Protein AF-A0AAV6U0C7-F1 (afdb_monomer)

Secondary structure (DSSP, 8-state):
-----TTSSTTS--HHHHHH---STTT-----TT--HHHHHHHHHHHHHHHHHS-------SSSB-TT-PBPHHHHHHHHHHHHHHHHHHHHHHHHHHSPPPEEEEETTTTEEEEE--TT--SEEEEE--TTS--EEEEE-S----SSS-----TTGGGG-TTEEPPTT--GGGS-HHHHHHHT----EEEE-

pLDDT: mean 77.35, std 16.72, range [37.91, 96.19]

InterPro domains:
  IPR036400 Cytochrome b5-like heme/steroid binding domain superfamily [G3DSA:3.10.120.10] (6-62)
  IPR036400 Cytochrome b5-like heme/steroid binding domain superfamily [SSF55856] (9-61)
  IPR050577 MAPR/Neuferricin/Neudesin-like [PTHR10281] (10-63)

Sequence (193 aa):
MLLILTKLSLGRDATRAYITGDFTEAGLIDDVSDFEAASLASLEDWLGFYKEEYKYVGKVVGRYYDQDGQPTKELLSIKEKMNTVQKNKYQDEVDKQTFPPCNSEWSKEKGSKSRWCDRSWVGVPRELHVEGRDPRCGLHQELWTPLSGPRHQKESGDLDHPGLKEYPGCPEFLKRAVFHILERGYSAGCNVP

Organism: NCBI:txid931172

Foldseek 3Di:
DQDDDDDDQPLARQLQCVLVVDPDPVSRDNDPLPPDLVSLQVSVVVVVVCVVPDDDDADRDDDQAHPVRDGDPRVVSSVVSSVVSVVVVVVVVVQCVQFPAWDWDQDPVVRWIKTWHDLPAQFAWWFFDDPPDDTGTTTFHQDPDDPDDDDPDDSRHCVPPPRTHHAPPFDPCLHHSVNPVPPPSDTRMGIHD

Radius of gyration: 24.6 Å; Cα contacts (8 Å, |Δi|>4): 268; chains: 1; bounding box: 65×31×67 Å

Nearest PDB structures (foldseek):
  8hmz-assembly1_C  TM=1.959E-01  e=8.056E-01  Homo sapiens
  7sr0-assembly1_A  TM=2.845E-01  e=4.270E+00  Human papillomavirus 16
  7sqc-assembly1_9E  TM=1.523E-01  e=1.798E+00  Chlamydomonas reinhardtii
  6qx9-assembly1_S  TM=1.530E-01  e=2.164E+00  Homo sapiens

Structure (mmCIF, N/CA/C/O backbone):
data_AF-A0AAV6U0C7-F1
#
_entry.id   AF-A0AAV6U0C7-F1
#
loop_
_atom_site.group_PDB
_atom_site.id
_atom_site.type_symbol
_atom_site.label_atom_id
_atom_site.label_alt_id
_atom_site.label_comp_id
_atom_site.label_asym_id
_atom_site.label_entity_id
_atom_site.label_seq_id
_atom_site.pdbx_PDB_ins_code
_atom_site.Cartn_x
_atom_site.Cartn_y
_atom_site.Cartn_z
_atom_site.occupancy
_atom_site.B_iso_or_equiv
_atom_site.auth_seq_id
_atom_site.auth_comp_id
_atom_site.auth_asym_id
_atom_site.auth_atom_id
_atom_site.pdbx_PDB_model_num
ATOM 1 N N . MET A 1 1 ? -7.893 4.958 17.426 1.00 47.88 1 MET A N 1
ATOM 2 C CA . MET A 1 1 ? -8.166 5.803 16.258 1.00 47.88 1 MET A CA 1
ATOM 3 C C . MET A 1 1 ? -8.984 4.965 15.293 1.00 47.88 1 MET A C 1
ATOM 5 O O . MET A 1 1 ? -8.437 4.361 14.389 1.00 47.88 1 MET A O 1
ATOM 9 N N . LEU A 1 2 ? -10.273 4.843 15.593 1.00 50.59 2 LEU A N 1
ATOM 10 C CA . LEU A 1 2 ? -11.312 4.754 14.578 1.00 50.59 2 LEU A CA 1
ATOM 11 C C . LEU A 1 2 ? -12.232 5.945 14.848 1.00 50.59 2 LEU A C 1
ATOM 13 O O . LEU A 1 2 ? -12.297 6.448 15.976 1.00 50.59 2 LEU A O 1
ATOM 17 N N . LEU A 1 3 ? -12.730 6.524 13.773 1.00 48.88 3 LEU A N 1
ATOM 18 C CA . LEU A 1 3 ? -12.981 7.952 13.647 1.00 48.88 3 LEU A CA 1
ATOM 19 C C . LEU A 1 3 ? -14.197 8.391 14.468 1.00 48.88 3 LEU A C 1
ATOM 21 O O . LEU A 1 3 ? -15.332 8.216 14.039 1.00 48.88 3 LEU A O 1
ATOM 25 N N . ILE A 1 4 ? -13.971 9.038 15.617 1.00 49.41 4 ILE A N 1
ATOM 26 C CA . ILE A 1 4 ? -14.959 9.974 16.163 1.00 49.41 4 ILE A CA 1
ATOM 27 C C . ILE A 1 4 ? -14.564 11.361 15.688 1.00 49.41 4 ILE A C 1
ATOM 29 O O . ILE A 1 4 ? -13.708 12.005 16.291 1.00 49.41 4 ILE A O 1
ATOM 33 N N . LEU A 1 5 ? -15.250 11.852 14.664 1.00 45.94 5 LEU A N 1
ATOM 34 C CA . LEU A 1 5 ? -15.420 13.287 14.479 1.00 45.94 5 LEU A CA 1
ATOM 35 C C . LEU A 1 5 ? -16.904 13.603 14.493 1.00 45.94 5 LEU A C 1
ATOM 37 O O . LEU A 1 5 ? -17.576 13.690 13.471 1.00 45.94 5 LEU A O 1
ATOM 41 N N . THR A 1 6 ? -17.407 13.607 15.728 1.00 39.16 6 THR A N 1
ATOM 42 C CA . THR A 1 6 ? -18.261 14.605 16.405 1.00 39.16 6 THR A CA 1
ATOM 43 C C . THR A 1 6 ? -19.295 15.437 15.631 1.00 39.16 6 THR A C 1
ATOM 45 O O . THR A 1 6 ? -19.864 16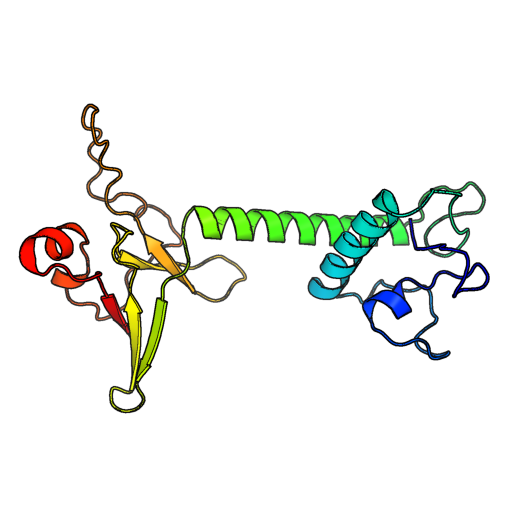.354 16.218 1.00 39.16 6 THR A O 1
ATOM 48 N N . LYS A 1 7 ? -19.665 15.117 14.389 1.00 44.38 7 LYS A N 1
ATOM 49 C CA . LYS A 1 7 ? -20.835 15.744 13.752 1.00 44.38 7 LYS A CA 1
ATOM 50 C C . LYS A 1 7 ? -21.692 14.830 12.888 1.00 44.38 7 LYS A C 1
ATOM 52 O O . LYS A 1 7 ? -22.890 15.079 12.828 1.00 44.38 7 LYS A O 1
ATOM 57 N N . LEU A 1 8 ? -21.138 13.775 12.281 1.00 46.12 8 LEU A N 1
ATOM 58 C CA . LEU A 1 8 ? -21.936 12.868 11.441 1.00 46.12 8 LEU A CA 1
ATOM 59 C C . LEU A 1 8 ? -22.411 11.589 12.148 1.00 46.12 8 LEU A C 1
ATOM 61 O O . LEU A 1 8 ? -23.492 11.110 11.830 1.00 46.12 8 LEU A O 1
ATOM 65 N N . SER A 1 9 ? -21.652 11.031 13.099 1.00 53.06 9 SER A N 1
ATOM 66 C CA . SER A 1 9 ? -21.861 9.633 13.526 1.00 53.06 9 SER A CA 1
ATOM 67 C C . SER A 1 9 ? -22.470 9.407 14.918 1.00 53.06 9 SER A C 1
ATOM 69 O O . SER A 1 9 ? -22.493 8.268 15.372 1.00 53.06 9 SER A O 1
ATOM 71 N N . LEU A 1 10 ? -22.981 10.430 15.623 1.00 60.69 10 LEU A N 1
ATOM 72 C CA . LEU A 1 10 ? -23.626 10.279 16.952 1.00 60.69 10 LEU A CA 1
ATOM 73 C C . LEU A 1 10 ? -22.835 9.397 17.957 1.00 60.69 10 LEU A C 1
ATOM 75 O O . LEU A 1 10 ? -23.421 8.664 18.749 1.00 60.69 10 LEU A O 1
ATOM 79 N N . GLY A 1 11 ? -21.497 9.438 17.918 1.00 66.19 11 GLY A N 1
ATOM 80 C CA . GLY A 1 11 ? -20.642 8.641 18.810 1.00 66.19 11 GLY A CA 1
ATOM 81 C C . GLY A 1 11 ? -20.438 7.177 18.396 1.00 66.19 11 GLY A C 1
ATOM 82 O O . GLY A 1 11 ? -19.908 6.402 19.187 1.00 66.19 11 GLY A O 1
ATOM 83 N N . ARG A 1 12 ? -20.830 6.795 17.175 1.00 73.00 12 ARG A N 1
ATOM 84 C CA . ARG A 1 12 ? -20.547 5.481 16.584 1.00 73.00 12 ARG A CA 1
ATOM 85 C C . ARG A 1 12 ? -19.271 5.505 15.748 1.00 73.00 12 ARG A C 1
ATOM 87 O O . ARG A 1 12 ? -18.899 6.541 15.187 1.00 73.00 12 ARG A O 1
ATOM 94 N N . ASP A 1 13 ? -18.644 4.340 15.648 1.00 79.25 13 ASP A N 1
ATOM 95 C CA . ASP A 1 13 ? -17.568 4.085 14.699 1.00 79.25 13 ASP A CA 1
ATOM 96 C C . ASP A 1 13 ? -18.147 4.033 13.278 1.00 79.25 13 ASP A C 1
ATOM 98 O O . ASP A 1 13 ? -18.949 3.160 12.956 1.00 79.25 13 ASP A O 1
ATOM 102 N N . ALA A 1 14 ? -17.787 5.018 12.457 1.00 82.19 14 ALA A N 1
ATOM 103 C CA . ALA A 1 14 ? -18.239 5.137 11.072 1.00 82.19 14 ALA A CA 1
ATOM 104 C C . ALA A 1 14 ? -17.107 4.879 10.070 1.00 82.19 14 ALA A C 1
ATOM 106 O O . ALA A 1 14 ? -17.238 5.212 8.893 1.00 82.19 14 ALA A O 1
ATOM 107 N N . THR A 1 15 ? -15.979 4.316 10.514 1.00 86.06 15 THR A N 1
ATOM 108 C CA . THR A 1 15 ? -14.804 4.136 9.662 1.00 86.06 15 THR A CA 1
ATOM 109 C C . THR A 1 15 ? -15.129 3.365 8.384 1.00 86.06 15 THR A C 1
ATOM 111 O O . THR A 1 15 ? -14.698 3.800 7.317 1.00 86.06 15 THR A O 1
ATOM 114 N N . ARG A 1 16 ? -15.934 2.291 8.436 1.00 90.19 16 ARG A N 1
ATOM 115 C CA . ARG A 1 16 ? -16.314 1.562 7.215 1.00 90.19 16 ARG A CA 1
ATOM 116 C C . ARG A 1 16 ? -17.043 2.453 6.21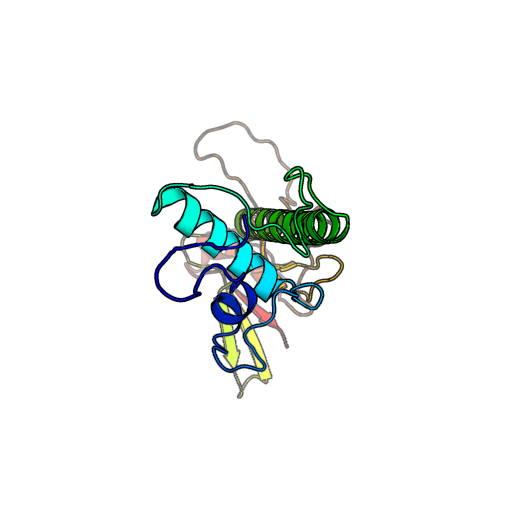6 1.00 90.19 16 ARG A C 1
ATOM 118 O O . ARG A 1 16 ? -16.682 2.456 5.040 1.00 90.19 16 ARG A O 1
ATOM 125 N N . ALA A 1 17 ? -18.041 3.200 6.674 1.00 88.88 17 ALA A N 1
ATOM 126 C CA . ALA A 1 17 ? -18.840 4.076 5.824 1.00 88.88 17 ALA A CA 1
ATOM 127 C C . ALA A 1 17 ? -17.973 5.141 5.133 1.00 88.88 17 ALA A C 1
ATOM 129 O O . ALA A 1 17 ? -18.153 5.413 3.951 1.00 88.88 17 ALA A O 1
ATOM 130 N N . TYR A 1 18 ? -16.961 5.677 5.823 1.00 85.88 18 TYR A N 1
ATOM 131 C CA . TYR A 1 18 ? -16.019 6.628 5.222 1.00 85.88 18 TYR A CA 1
ATOM 132 C C . TYR A 1 18 ? -15.123 6.015 4.140 1.00 85.88 18 TYR A C 1
ATOM 134 O O . TYR A 1 18 ? -14.813 6.692 3.163 1.00 85.88 18 TYR A O 1
ATOM 142 N N . ILE A 1 19 ? -14.714 4.751 4.286 1.00 90.44 19 ILE A N 1
ATOM 143 C CA . ILE A 1 19 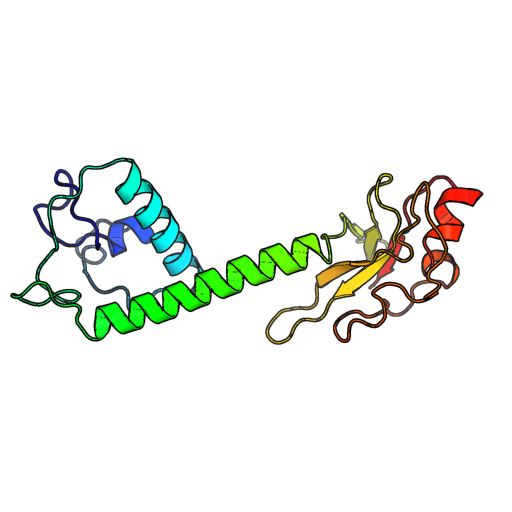? -13.864 4.078 3.290 1.00 90.44 19 ILE A CA 1
ATOM 144 C C . ILE A 1 19 ? -14.675 3.553 2.104 1.00 90.44 19 ILE A C 1
ATOM 146 O O . ILE A 1 19 ? -14.229 3.635 0.965 1.00 90.44 19 ILE A O 1
ATOM 150 N N . THR A 1 20 ? -15.865 3.017 2.362 1.00 90.00 20 THR A N 1
ATOM 151 C CA . THR A 1 20 ? -16.723 2.404 1.333 1.00 90.00 20 THR A CA 1
ATOM 152 C C . THR A 1 20 ? -17.644 3.406 0.638 1.00 90.00 20 THR A C 1
ATOM 154 O O . THR A 1 20 ? -18.108 3.141 -0.467 1.00 90.00 20 THR A O 1
ATOM 157 N N . GLY A 1 21 ? -17.924 4.547 1.273 1.00 89.44 21 GLY A N 1
ATOM 158 C CA . GLY A 1 21 ? -18.939 5.504 0.835 1.00 89.44 21 GLY A CA 1
ATOM 159 C C . GLY A 1 21 ? -20.380 5.077 1.141 1.00 89.44 21 GLY A C 1
ATOM 160 O O . GLY A 1 21 ? -21.308 5.797 0.771 1.00 89.44 21 GLY A O 1
ATOM 161 N N . ASP A 1 22 ? -20.593 3.937 1.807 1.00 89.25 22 ASP A N 1
ATOM 162 C CA . ASP A 1 22 ? -21.922 3.442 2.167 1.00 89.25 22 ASP A CA 1
ATOM 163 C C . ASP A 1 22 ? -22.342 3.932 3.562 1.00 89.25 22 ASP A C 1
ATOM 165 O O . ASP A 1 22 ? -21.925 3.399 4.590 1.00 89.25 22 ASP A O 1
ATOM 169 N N . PHE A 1 23 ? -23.198 4.956 3.590 1.00 86.62 23 PHE A N 1
ATOM 170 C CA . PHE A 1 23 ? -23.771 5.535 4.812 1.00 86.62 23 PHE A CA 1
ATOM 171 C C . PHE A 1 23 ? -25.186 5.012 5.126 1.00 86.62 23 PHE A C 1
ATOM 173 O O . PHE A 1 23 ? -25.906 5.623 5.918 1.00 86.62 23 PHE A O 1
ATOM 180 N N . THR A 1 24 ? -25.618 3.913 4.500 1.00 87.44 24 THR A N 1
ATOM 181 C CA . THR A 1 24 ? -26.876 3.238 4.857 1.00 87.44 24 THR A CA 1
ATOM 182 C C . THR A 1 24 ? -26.730 2.450 6.163 1.00 87.44 24 THR A C 1
ATOM 184 O O . THR A 1 24 ? -25.624 2.254 6.664 1.00 87.44 24 THR A O 1
ATOM 187 N N . GLU A 1 25 ? -27.833 1.952 6.732 1.00 83.25 25 GLU A N 1
ATOM 188 C CA . GLU A 1 25 ? -27.776 1.118 7.947 1.00 83.25 25 GLU A CA 1
ATOM 189 C C . GLU A 1 25 ? -26.912 -0.142 7.776 1.00 83.25 25 GLU A C 1
ATOM 191 O O . GLU A 1 25 ? -26.298 -0.590 8.741 1.00 83.25 25 GLU A O 1
ATOM 196 N N . ALA A 1 26 ? -26.825 -0.687 6.558 1.00 84.25 26 ALA A N 1
ATOM 197 C CA . ALA A 1 26 ? -25.986 -1.845 6.254 1.00 84.25 26 ALA A CA 1
ATOM 198 C C . ALA A 1 26 ? -24.484 -1.500 6.229 1.00 84.25 26 ALA A C 1
ATOM 200 O O . ALA A 1 26 ? -23.663 -2.315 6.649 1.00 84.25 26 ALA A O 1
ATOM 201 N N . GLY A 1 27 ? -24.126 -0.296 5.769 1.00 80.38 27 GLY A N 1
ATOM 202 C CA . GLY A 1 27 ? -22.745 0.199 5.723 1.00 80.38 27 GLY A CA 1
ATOM 203 C C . GLY A 1 27 ? -22.252 0.823 7.034 1.00 80.38 27 GLY A C 1
ATOM 204 O O . GLY A 1 27 ? -21.047 0.853 7.295 1.00 80.38 27 GLY A O 1
ATOM 205 N N . LEU A 1 28 ? -23.171 1.266 7.900 1.00 84.06 28 LEU A N 1
ATOM 206 C CA . LEU A 1 28 ? -22.905 1.838 9.229 1.00 84.06 28 LEU A CA 1
ATOM 207 C C . LEU A 1 28 ? -22.612 0.767 10.296 1.00 84.06 28 LEU A C 1
ATOM 209 O O . LEU A 1 28 ? -23.193 0.767 11.385 1.00 84.06 28 LEU A O 1
ATOM 213 N N . ILE A 1 29 ? -21.678 -0.129 9.988 1.00 87.69 29 ILE A N 1
ATOM 214 C CA . ILE A 1 29 ? -21.122 -1.115 10.920 1.00 87.69 29 ILE A CA 1
ATOM 215 C C . ILE A 1 29 ? -19.642 -0.828 11.198 1.00 87.69 29 ILE A C 1
ATOM 217 O O . ILE A 1 29 ? -18.953 -0.197 10.398 1.00 87.69 29 ILE A O 1
ATOM 221 N N . ASP A 1 30 ? -19.149 -1.308 12.339 1.00 85.50 30 ASP A N 1
ATOM 222 C CA . ASP A 1 30 ? -17.789 -1.038 12.820 1.00 85.50 30 ASP A CA 1
ATOM 223 C C . ASP A 1 30 ? -16.727 -2.018 12.291 1.00 85.50 30 ASP A C 1
ATOM 225 O O . ASP A 1 30 ? -15.528 -1.756 12.380 1.00 85.50 30 ASP A O 1
ATOM 229 N N . ASP A 1 31 ? -17.135 -3.162 11.745 1.00 90.38 31 ASP A N 1
ATOM 230 C CA . ASP A 1 31 ? -16.218 -4.200 11.279 1.00 90.38 31 ASP A CA 1
ATOM 231 C C . ASP A 1 31 ? -15.462 -3.742 10.025 1.00 90.38 31 ASP A C 1
ATOM 233 O O . ASP A 1 31 ? -16.082 -3.247 9.091 1.00 90.38 31 ASP A O 1
ATOM 237 N N . VAL A 1 32 ? -14.144 -3.928 9.976 1.00 91.69 32 VAL A N 1
ATOM 238 C CA . VAL A 1 32 ? -13.280 -3.674 8.802 1.00 91.69 32 VAL A CA 1
ATOM 239 C C . VAL A 1 32 ? -12.339 -4.854 8.520 1.00 91.69 32 VAL A C 1
ATOM 241 O O . VAL A 1 32 ? -11.320 -4.719 7.846 1.00 91.69 32 VAL A O 1
ATOM 244 N N . SER A 1 33 ? -12.633 -6.025 9.089 1.00 91.44 33 SER A N 1
ATOM 245 C CA . SER A 1 33 ? -11.779 -7.218 9.003 1.00 91.44 33 SER A CA 1
ATOM 246 C C . SER A 1 33 ? -11.643 -7.798 7.595 1.00 91.44 33 SER A C 1
ATOM 248 O O . SER A 1 33 ? -10.615 -8.417 7.298 1.00 91.44 33 SER A O 1
ATOM 250 N N . ASP A 1 34 ? -12.629 -7.542 6.741 1.00 93.62 34 ASP A N 1
ATOM 251 C CA . ASP A 1 34 ? -12.727 -7.894 5.321 1.00 93.62 34 ASP A CA 1
ATOM 252 C C . ASP A 1 34 ? -12.078 -6.858 4.385 1.00 93.62 34 ASP A C 1
ATOM 254 O O . ASP A 1 34 ? -12.143 -7.014 3.169 1.00 93.62 34 ASP A O 1
ATOM 258 N N . PHE A 1 35 ? -11.477 -5.785 4.912 1.00 94.06 35 PHE A N 1
ATOM 259 C CA . PHE A 1 35 ? -10.856 -4.775 4.062 1.00 94.06 35 PHE A CA 1
ATOM 260 C C . PHE A 1 35 ? -9.632 -5.329 3.337 1.00 94.06 35 PHE A C 1
ATOM 262 O O . PHE A 1 35 ? -8.681 -5.825 3.947 1.00 94.06 35 PHE A O 1
ATOM 269 N N . GLU A 1 36 ? -9.654 -5.158 2.019 1.00 94.94 36 GLU A N 1
ATOM 270 C CA . GLU A 1 36 ? -8.542 -5.457 1.128 1.00 94.94 36 GLU A CA 1
ATOM 271 C C . GLU A 1 36 ? -7.439 -4.397 1.227 1.00 94.94 36 GLU A C 1
ATOM 273 O O . GLU A 1 36 ? -7.636 -3.295 1.752 1.00 94.94 36 GLU A O 1
ATOM 278 N N . ALA A 1 37 ? -6.267 -4.707 0.666 1.00 93.06 37 ALA A N 1
ATOM 279 C CA . ALA A 1 37 ? -5.083 -3.848 0.736 1.00 93.06 37 ALA A CA 1
ATOM 280 C C . ALA A 1 37 ? -5.351 -2.392 0.307 1.00 93.06 37 ALA A C 1
ATOM 282 O O . ALA A 1 37 ? -4.876 -1.465 0.959 1.00 93.06 37 ALA A O 1
ATOM 283 N N . ALA A 1 38 ? -6.149 -2.183 -0.746 1.00 92.69 38 ALA A N 1
ATOM 284 C CA . ALA A 1 38 ? -6.508 -0.846 -1.220 1.00 92.69 38 ALA A CA 1
ATOM 285 C C . ALA A 1 38 ? -7.350 -0.067 -0.193 1.00 92.69 38 ALA A C 1
ATOM 287 O O . ALA A 1 38 ? -7.052 1.090 0.098 1.00 92.69 38 ALA A O 1
ATOM 288 N N . SER A 1 39 ? -8.358 -0.707 0.405 1.00 94.44 39 SER A N 1
ATOM 289 C CA . SER A 1 39 ? -9.209 -0.095 1.433 1.00 94.44 39 SER A CA 1
ATOM 290 C C . SER A 1 39 ? -8.433 0.201 2.716 1.00 94.44 39 SER A C 1
ATOM 292 O O . SER A 1 39 ? -8.645 1.242 3.334 1.00 94.44 39 SER A O 1
ATOM 294 N N . LEU A 1 40 ? -7.498 -0.675 3.100 1.00 94.25 40 LEU A N 1
ATOM 295 C CA . LEU A 1 40 ? -6.601 -0.449 4.236 1.00 94.25 40 LEU A CA 1
ATOM 296 C C . LEU A 1 40 ? -5.612 0.697 3.984 1.00 94.25 4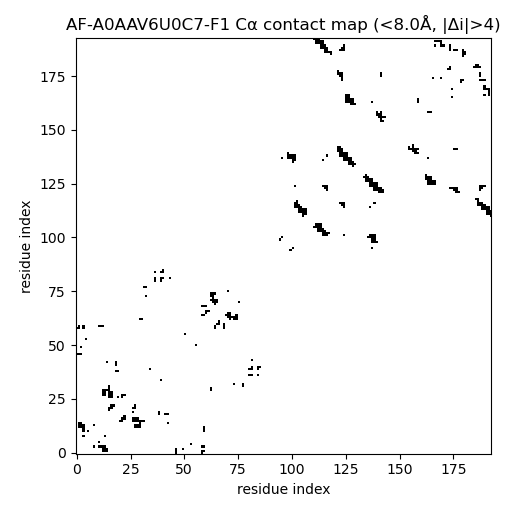0 LEU A C 1
ATOM 298 O O . LEU A 1 40 ? -5.352 1.470 4.903 1.00 94.25 40 LEU A O 1
ATOM 302 N N . ALA A 1 41 ? -5.106 0.843 2.755 1.00 92.31 41 ALA A N 1
ATOM 303 C CA . ALA A 1 41 ? -4.280 1.989 2.375 1.00 92.31 41 ALA A CA 1
ATOM 304 C C . ALA A 1 41 ? -5.077 3.297 2.477 1.00 92.31 41 ALA A C 1
ATOM 306 O O . ALA A 1 41 ? -4.625 4.249 3.106 1.00 92.31 41 ALA A O 1
ATOM 307 N N . SER A 1 42 ? -6.305 3.326 1.942 1.00 91.44 42 SER A N 1
ATOM 308 C CA . SER A 1 42 ? -7.188 4.489 2.087 1.00 91.44 42 SER A CA 1
ATOM 309 C C . SER A 1 42 ? -7.501 4.791 3.552 1.00 91.44 42 SER A C 1
ATOM 311 O O . SER A 1 42 ? -7.543 5.954 3.943 1.00 91.44 42 SER A O 1
ATOM 313 N N . LEU A 1 43 ? -7.698 3.761 4.379 1.00 91.69 43 LEU A N 1
ATOM 314 C CA . LEU A 1 43 ? -7.891 3.930 5.816 1.00 91.69 43 LEU A CA 1
ATOM 315 C C . LEU A 1 43 ? -6.687 4.607 6.475 1.00 91.69 43 LEU A C 1
ATOM 317 O O . LEU A 1 43 ? -6.880 5.508 7.285 1.00 91.69 43 LEU A O 1
ATOM 321 N N . GLU A 1 44 ? -5.466 4.209 6.127 1.00 89.44 44 GLU A N 1
ATOM 322 C CA . GLU A 1 44 ? -4.244 4.846 6.621 1.00 89.44 44 GLU A CA 1
ATOM 323 C C . GLU A 1 44 ? -4.170 6.330 6.231 1.00 89.44 44 GLU A C 1
ATOM 325 O O . GLU A 1 44 ? -3.925 7.176 7.095 1.00 89.44 44 GLU A O 1
ATOM 330 N N . ASP A 1 45 ? -4.464 6.652 4.970 1.00 89.12 45 ASP A N 1
ATOM 331 C CA . ASP A 1 45 ? -4.459 8.031 4.470 1.00 89.12 45 ASP A CA 1
ATOM 332 C C . ASP A 1 45 ? -5.496 8.896 5.218 1.00 89.12 45 ASP A C 1
ATOM 334 O O . ASP A 1 45 ? -5.176 9.980 5.716 1.00 89.12 45 ASP A O 1
ATOM 338 N N . TRP A 1 46 ? -6.726 8.392 5.388 1.00 87.88 46 TRP A N 1
ATOM 339 C CA . TRP A 1 46 ? -7.771 9.069 6.166 1.00 87.88 46 TRP A CA 1
ATOM 340 C C . TRP A 1 46 ? -7.371 9.257 7.629 1.00 87.88 46 TRP A C 1
ATOM 342 O O . TRP A 1 46 ? -7.607 10.313 8.215 1.00 87.88 46 TRP A O 1
ATOM 352 N N . LEU A 1 47 ? -6.750 8.247 8.236 1.00 87.06 47 LEU A N 1
ATOM 353 C CA . LEU A 1 47 ? -6.246 8.319 9.603 1.00 87.06 47 LEU A CA 1
ATOM 354 C C . LEU A 1 47 ? -5.171 9.408 9.758 1.00 87.06 47 LEU A C 1
ATOM 356 O O . LEU A 1 47 ? -5.187 10.119 10.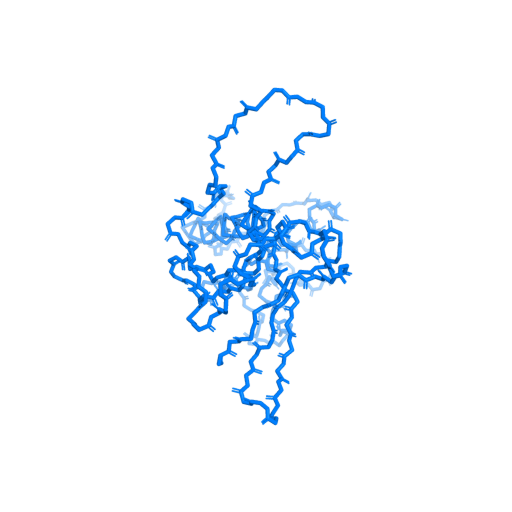765 1.00 87.06 47 LEU A O 1
ATOM 360 N N . GLY A 1 48 ? -4.280 9.563 8.775 1.00 87.06 48 GLY A N 1
ATOM 361 C CA . GLY A 1 48 ? -3.307 10.656 8.711 1.00 87.06 48 GLY A CA 1
ATOM 362 C C . GLY A 1 48 ? -3.988 12.022 8.645 1.00 87.06 48 GLY A C 1
ATOM 363 O O . GLY A 1 48 ? -3.804 12.839 9.547 1.00 87.06 48 GLY A O 1
ATOM 364 N N . PHE A 1 49 ? -4.864 12.211 7.654 1.00 86.25 49 PHE A N 1
ATOM 365 C CA . PHE A 1 49 ? -5.646 13.438 7.470 1.00 86.25 49 PHE A CA 1
ATOM 366 C C . PHE A 1 49 ? -6.372 13.853 8.754 1.00 86.25 49 PHE A C 1
ATOM 368 O O . PHE A 1 49 ? -6.241 14.975 9.232 1.00 86.25 49 PHE A O 1
ATOM 375 N N . TYR A 1 50 ? -7.102 12.931 9.379 1.00 81.56 50 TYR A N 1
ATOM 376 C CA . TYR A 1 50 ? -7.895 13.256 10.559 1.00 81.56 50 TYR A CA 1
ATOM 377 C C . TYR A 1 50 ? -7.064 13.540 11.812 1.00 81.56 50 TYR A C 1
ATOM 379 O O . TYR A 1 50 ? -7.511 14.289 12.681 1.00 81.56 50 TYR A O 1
ATOM 387 N N . LYS A 1 51 ? -5.863 12.964 11.917 1.00 84.56 51 LYS A N 1
ATOM 388 C CA . LYS A 1 51 ? -4.930 13.258 13.009 1.00 84.56 51 LYS A CA 1
ATOM 389 C C . LYS A 1 51 ? -4.346 14.667 12.896 1.00 84.56 51 LYS A C 1
ATOM 391 O O . LYS A 1 51 ? -4.052 15.272 13.925 1.00 84.56 51 LYS A O 1
ATOM 396 N N . GLU A 1 52 ? -4.160 15.158 11.676 1.00 88.31 52 GLU A N 1
ATOM 397 C CA . GLU A 1 52 ? -3.622 16.493 11.405 1.00 88.31 52 GLU A CA 1
ATOM 398 C C . GLU A 1 52 ? -4.710 17.568 11.493 1.00 88.31 52 GLU A C 1
ATOM 400 O O . GLU A 1 52 ? -4.520 18.590 12.150 1.00 88.31 52 GLU A O 1
ATOM 405 N N . GLU A 1 53 ? -5.879 17.304 10.911 1.00 86.50 53 GLU A 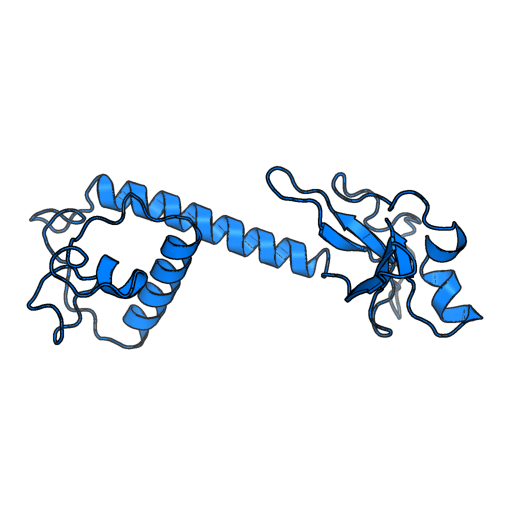N 1
ATOM 406 C CA . GLU A 1 53 ? -6.940 18.302 10.748 1.00 86.50 53 GLU A CA 1
ATOM 407 C C . GLU A 1 53 ? -7.858 18.453 11.970 1.00 86.50 53 GLU A C 1
ATOM 409 O O . GLU A 1 53 ? -8.576 19.447 12.096 1.00 86.50 53 GLU A O 1
ATOM 414 N N . TYR A 1 54 ? -7.873 17.481 12.890 1.00 81.00 54 TYR A N 1
ATOM 415 C CA . TYR A 1 54 ? -8.816 17.490 14.007 1.00 81.00 54 TYR A CA 1
ATOM 416 C C . TYR A 1 54 ? -8.170 17.218 15.359 1.00 81.00 54 TYR A C 1
ATOM 418 O O . TYR A 1 54 ? -7.250 16.420 15.529 1.00 81.00 54 TYR A O 1
ATOM 426 N N . LYS A 1 55 ? -8.740 17.855 16.387 1.00 84.12 55 LYS A N 1
ATOM 427 C CA . LYS A 1 55 ? -8.330 17.642 17.771 1.00 84.12 55 LYS A CA 1
ATOM 428 C C . LYS A 1 55 ? -8.751 16.253 18.243 1.00 84.12 55 LYS A C 1
ATOM 430 O O . LYS A 1 55 ? -9.937 15.944 18.335 1.00 84.12 55 LYS A O 1
ATOM 435 N N . TYR A 1 56 ? -7.769 15.458 18.644 1.00 83.69 56 TYR A N 1
ATOM 436 C CA . TYR A 1 56 ? -7.999 14.183 19.309 1.00 83.69 56 TYR A CA 1
ATOM 437 C C . TYR A 1 56 ? -8.705 14.369 20.666 1.00 83.69 56 TYR A C 1
ATOM 439 O O . TYR A 1 56 ? -8.236 15.130 21.516 1.00 83.69 56 TYR A O 1
ATOM 447 N N . VAL A 1 57 ? -9.819 13.656 20.877 1.00 82.62 57 VAL A N 1
ATOM 448 C CA . VAL A 1 57 ? -10.646 13.745 22.102 1.00 82.62 57 VAL A CA 1
ATOM 449 C C . VAL A 1 57 ? -10.782 12.430 22.878 1.00 82.62 57 VAL A C 1
ATOM 451 O O . VAL A 1 57 ? -11.235 12.458 24.018 1.00 82.62 57 VAL A O 1
ATOM 454 N N . GLY A 1 58 ? -10.388 11.283 22.311 1.00 82.75 58 GLY A N 1
ATOM 455 C CA . GLY A 1 58 ? -10.494 9.989 22.994 1.00 82.75 58 GLY A CA 1
ATOM 456 C C . GLY A 1 58 ? -10.579 8.778 22.061 1.00 82.75 58 GLY A C 1
ATOM 457 O O . GLY A 1 58 ? -10.309 8.871 20.863 1.00 82.75 58 GLY A O 1
ATOM 458 N N . LYS A 1 59 ? -10.948 7.625 22.635 1.00 83.62 59 LYS A N 1
ATOM 459 C CA . LYS A 1 59 ? -11.151 6.338 21.945 1.00 83.62 59 LYS A CA 1
ATOM 460 C C . LYS A 1 59 ? -12.614 5.899 22.077 1.00 83.62 59 LYS A C 1
ATOM 462 O O . LYS A 1 59 ? -13.227 6.157 23.109 1.00 83.62 59 LYS A O 1
ATOM 467 N N . VAL A 1 60 ? -13.142 5.215 21.061 1.00 83.50 60 VAL A N 1
ATOM 468 C CA . VAL A 1 60 ? -14.447 4.530 21.126 1.00 83.50 60 VAL A CA 1
ATOM 469 C C . VAL A 1 60 ? -14.252 3.191 21.827 1.00 83.50 60 VAL A C 1
ATOM 471 O O . VAL A 1 60 ? -13.444 2.392 21.359 1.00 83.50 60 VAL A O 1
ATOM 474 N N . VAL A 1 61 ? -14.992 2.937 22.906 1.00 87.31 61 VAL A N 1
ATOM 475 C CA . VAL A 1 61 ? -15.090 1.598 23.506 1.00 87.31 61 VAL A CA 1
ATOM 476 C C . VAL A 1 61 ? -15.967 0.721 22.609 1.00 87.31 61 VAL A C 1
ATOM 478 O O . VAL A 1 61 ? -17.067 1.127 22.243 1.00 87.31 61 VAL A O 1
ATOM 481 N N . GLY A 1 62 ? -15.495 -0.471 22.249 1.00 87.75 62 GLY A N 1
ATOM 482 C CA . GLY A 1 62 ? -16.175 -1.381 21.331 1.00 87.75 62 GLY A CA 1
ATOM 483 C C . GLY A 1 62 ? -15.232 -2.442 20.765 1.00 87.75 62 GLY A C 1
ATOM 484 O O . GLY A 1 62 ? -14.341 -2.930 21.455 1.00 87.75 62 GLY A O 1
ATOM 485 N N . ARG A 1 63 ? -15.405 -2.788 19.486 1.00 89.56 63 ARG A N 1
ATOM 486 C CA . ARG A 1 63 ? -14.643 -3.854 18.813 1.00 89.56 63 ARG A CA 1
ATOM 487 C C . ARG A 1 63 ? -13.128 -3.681 18.877 1.00 89.56 63 ARG A C 1
ATOM 489 O O . ARG A 1 63 ? -12.419 -4.677 18.939 1.00 89.56 63 ARG A O 1
ATOM 496 N N . TYR A 1 64 ? -12.633 -2.443 18.842 1.00 90.31 64 TYR A N 1
ATOM 497 C CA . TYR A 1 64 ? -11.199 -2.142 18.726 1.00 90.31 64 TYR A CA 1
ATOM 498 C C . TYR A 1 64 ? -10.534 -1.698 20.033 1.00 90.31 64 TYR A C 1
ATOM 500 O O . TYR A 1 64 ? -9.308 -1.781 20.155 1.00 90.31 64 TYR A O 1
ATOM 508 N N . TYR A 1 65 ? -11.318 -1.221 21.002 1.00 90.25 65 TYR A N 1
ATOM 509 C CA . TYR A 1 65 ? -10.828 -0.839 22.324 1.00 90.25 65 TYR A CA 1
ATOM 510 C C . TYR A 1 65 ? -11.786 -1.307 23.410 1.00 90.25 65 TYR A C 1
ATOM 512 O O . TYR A 1 65 ? -12.991 -1.104 23.295 1.00 90.25 65 TYR A O 1
ATOM 520 N N . ASP A 1 66 ? -11.252 -1.880 24.480 1.00 91.62 66 ASP A N 1
ATOM 521 C CA . ASP A 1 66 ? -12.059 -2.276 25.632 1.00 91.62 66 ASP A CA 1
ATOM 522 C C . ASP A 1 66 ? -12.424 -1.088 26.544 1.00 91.62 66 ASP A C 1
ATOM 524 O O . ASP A 1 66 ? -12.143 0.076 26.241 1.00 91.62 66 ASP A O 1
ATOM 528 N N . GLN A 1 67 ? -13.093 -1.385 27.663 1.00 92.94 67 GLN A N 1
ATOM 529 C CA . GLN A 1 67 ? -13.550 -0.389 28.640 1.00 92.94 67 GLN A CA 1
ATOM 530 C C . GLN A 1 67 ? -12.396 0.385 29.296 1.00 92.94 67 GLN A C 1
ATOM 532 O O . GLN A 1 67 ? -12.581 1.542 29.669 1.00 92.94 67 GLN A O 1
ATOM 537 N N . ASP A 1 68 ? -11.208 -0.216 29.369 1.00 92.25 68 ASP A N 1
ATOM 538 C CA . ASP A 1 68 ? -9.986 0.404 29.888 1.00 92.25 68 ASP A CA 1
ATOM 539 C C . ASP A 1 68 ? -9.218 1.169 28.791 1.00 92.25 68 ASP A C 1
ATOM 541 O O . ASP A 1 68 ? -8.160 1.763 29.026 1.00 92.25 68 ASP A O 1
ATOM 545 N N . GLY A 1 69 ? -9.743 1.171 27.561 1.00 87.81 69 GLY A N 1
ATOM 546 C CA . GLY A 1 69 ? -9.137 1.797 26.395 1.00 87.81 69 GLY A CA 1
ATOM 547 C C . GLY A 1 69 ? -7.928 1.035 25.847 1.00 87.81 69 GLY A C 1
ATOM 548 O O . GLY A 1 69 ? -7.142 1.619 25.079 1.00 87.81 69 GLY A O 1
ATOM 549 N N . GLN A 1 70 ? -7.753 -0.232 26.225 1.00 94.00 70 GLN A N 1
ATOM 550 C CA . GLN A 1 70 ? -6.699 -1.103 25.719 1.00 94.00 70 GLN A CA 1
ATOM 551 C C . GLN A 1 70 ? -7.069 -1.658 24.341 1.00 94.00 70 GLN A C 1
ATOM 553 O O . GLN A 1 70 ? -8.249 -1.818 24.028 1.00 94.00 70 GLN A O 1
ATOM 558 N N . PRO A 1 71 ? -6.077 -1.895 23.465 1.00 93.12 71 PRO A N 1
ATOM 559 C CA . PRO A 1 71 ? -6.325 -2.450 22.142 1.00 93.12 71 PRO A CA 1
ATOM 560 C C . PRO A 1 71 ? -6.833 -3.894 22.235 1.00 93.12 71 PRO A C 1
ATOM 562 O O . PRO A 1 71 ? -6.235 -4.726 22.915 1.00 93.12 71 PRO A O 1
ATOM 565 N N . THR A 1 72 ? -7.889 -4.206 21.490 1.00 94.62 72 THR A N 1
ATOM 566 C CA . THR A 1 72 ? -8.389 -5.581 21.341 1.00 94.62 72 THR A CA 1
ATOM 567 C C . THR A 1 72 ? -7.564 -6.372 20.319 1.00 94.62 72 THR A C 1
ATOM 569 O O . THR A 1 72 ? -6.725 -5.820 19.597 1.00 94.62 72 THR A O 1
ATOM 572 N N . LYS A 1 73 ? -7.812 -7.685 20.217 1.00 96.19 73 LYS A N 1
ATOM 573 C CA . LYS A 1 73 ? -7.146 -8.554 19.229 1.00 96.19 73 LYS A CA 1
ATOM 574 C C . LYS A 1 73 ? -7.471 -8.133 17.796 1.00 96.19 73 LYS A C 1
ATOM 576 O O . LYS A 1 73 ? -6.604 -8.179 16.927 1.00 96.19 73 LYS A O 1
ATOM 581 N N . GLU A 1 74 ? -8.693 -7.672 17.575 1.00 92.50 74 GLU A N 1
ATOM 582 C CA . GLU A 1 74 ? -9.198 -7.172 16.303 1.00 92.50 74 GLU A CA 1
ATOM 583 C C . GLU A 1 74 ? -8.386 -5.954 15.855 1.00 92.50 74 GLU A C 1
ATOM 585 O O . GLU A 1 74 ? -7.894 -5.919 14.729 1.00 92.50 74 GLU A O 1
ATOM 590 N N . LEU A 1 75 ? -8.148 -4.990 16.754 1.00 92.31 75 LEU A N 1
ATOM 591 C CA . LEU A 1 75 ? -7.330 -3.819 16.432 1.00 92.31 75 LEU A CA 1
ATOM 592 C C . LEU A 1 75 ? -5.884 -4.194 16.105 1.00 92.31 75 LEU A C 1
ATOM 594 O O . LEU A 1 75 ? -5.289 -3.608 15.200 1.00 92.31 75 LEU A O 1
ATOM 598 N N . LEU A 1 76 ? -5.304 -5.142 16.844 1.00 95.00 76 LEU A N 1
ATOM 599 C CA . LEU A 1 76 ? -3.943 -5.607 16.577 1.00 95.00 76 LEU A CA 1
ATOM 600 C C . LEU A 1 76 ? -3.842 -6.269 15.198 1.00 95.00 76 LEU A C 1
ATOM 602 O O . LEU A 1 76 ? -2.927 -5.944 14.445 1.00 95.00 76 LEU A O 1
ATOM 606 N N . SER A 1 77 ? -4.818 -7.105 14.836 1.00 94.94 77 SER A N 1
ATOM 607 C CA . SER A 1 77 ? -4.870 -7.751 13.521 1.00 94.94 77 SER A CA 1
ATOM 608 C C . SER A 1 77 ? -4.987 -6.737 12.379 1.00 94.94 77 SER A C 1
ATOM 610 O O . SER A 1 77 ? -4.231 -6.811 11.411 1.00 94.94 77 SER A O 1
ATOM 612 N N . ILE A 1 78 ? -5.872 -5.739 12.497 1.00 93.38 78 ILE A N 1
ATOM 613 C CA . ILE A 1 78 ? -6.003 -4.687 11.474 1.00 93.38 78 ILE A CA 1
ATOM 614 C C . ILE A 1 78 ? -4.709 -3.882 11.340 1.00 93.38 78 ILE A C 1
ATOM 616 O O . ILE A 1 78 ? -4.255 -3.636 10.224 1.00 93.38 78 ILE A O 1
ATOM 620 N N . LYS A 1 79 ? -4.072 -3.511 12.457 1.00 92.81 79 LYS A N 1
ATOM 621 C CA . LYS A 1 79 ? -2.793 -2.786 12.431 1.00 92.81 79 LYS A CA 1
ATOM 622 C C . LYS A 1 79 ? -1.682 -3.576 11.746 1.00 92.81 79 LYS A C 1
ATOM 624 O O . LYS A 1 79 ? -0.886 -2.989 11.025 1.00 92.81 79 LYS A O 1
ATOM 629 N N . GLU A 1 80 ? -1.621 -4.887 11.952 1.00 95.75 80 GLU A N 1
ATOM 630 C CA . GLU A 1 80 ? -0.644 -5.745 11.279 1.00 95.75 80 GLU A CA 1
ATOM 631 C C . GLU A 1 80 ? -0.864 -5.779 9.759 1.00 95.75 80 GLU A C 1
ATOM 633 O O . GLU A 1 80 ? 0.088 -5.618 8.987 1.00 95.75 80 GLU A O 1
ATOM 638 N N . LYS A 1 81 ? -2.126 -5.901 9.320 1.00 95.12 81 LYS A N 1
ATOM 639 C CA . LYS A 1 81 ? -2.478 -5.802 7.897 1.00 95.12 81 LYS A CA 1
ATOM 640 C C . LYS A 1 81 ? -2.087 -4.438 7.321 1.00 95.12 81 LYS A C 1
ATOM 642 O O . LYS A 1 81 ? -1.442 -4.385 6.279 1.00 95.12 81 LYS A O 1
ATOM 647 N N . MET A 1 82 ? -2.406 -3.345 8.018 1.00 93.69 82 MET A N 1
ATOM 648 C CA . MET A 1 82 ? -2.035 -1.987 7.601 1.00 93.69 82 MET A CA 1
ATOM 649 C C . MET A 1 82 ? -0.516 -1.801 7.501 1.00 93.69 82 MET A C 1
ATOM 651 O O . MET A 1 82 ? -0.034 -1.296 6.494 1.00 93.69 82 MET A O 1
ATOM 655 N N . ASN A 1 83 ? 0.257 -2.282 8.479 1.00 94.62 83 ASN A N 1
ATOM 656 C CA . ASN A 1 83 ? 1.722 -2.214 8.429 1.00 94.62 83 ASN A CA 1
ATOM 657 C C . ASN A 1 83 ? 2.288 -2.963 7.213 1.00 94.62 83 ASN A C 1
ATOM 659 O O . ASN A 1 83 ? 3.269 -2.530 6.610 1.00 94.62 83 ASN A O 1
ATOM 663 N N . THR A 1 84 ? 1.669 -4.085 6.840 1.00 94.81 84 THR A N 1
ATOM 664 C CA . THR A 1 84 ? 2.056 -4.850 5.648 1.00 94.81 84 THR A CA 1
ATOM 665 C C . THR A 1 84 ? 1.746 -4.069 4.373 1.00 94.81 84 THR A C 1
ATOM 667 O O . THR A 1 84 ? 2.596 -3.983 3.490 1.00 94.81 84 THR A O 1
ATOM 670 N N . VAL A 1 85 ? 0.569 -3.441 4.290 1.00 94.06 85 VAL A N 1
ATOM 671 C CA . VAL A 1 85 ? 0.199 -2.554 3.175 1.00 94.06 85 VAL A CA 1
ATOM 672 C C . VAL A 1 85 ? 1.187 -1.393 3.043 1.00 94.06 85 VAL A C 1
ATOM 674 O O . VAL A 1 85 ? 1.688 -1.144 1.948 1.00 94.06 85 VAL A O 1
ATOM 677 N N . GLN A 1 86 ? 1.545 -0.744 4.151 1.00 92.31 86 GLN A N 1
ATOM 678 C CA . GLN A 1 86 ? 2.504 0.359 4.165 1.00 92.31 86 GLN A CA 1
ATOM 679 C C . GLN A 1 86 ? 3.901 -0.089 3.716 1.00 92.31 86 GLN A C 1
ATOM 681 O O . GLN A 1 86 ? 4.536 0.567 2.889 1.00 92.31 86 GLN A O 1
ATOM 686 N N . LYS A 1 87 ? 4.372 -1.242 4.208 1.00 93.38 87 LYS A N 1
ATOM 687 C CA . LYS A 1 87 ? 5.655 -1.825 3.796 1.00 93.38 87 LYS A CA 1
ATOM 688 C C . LYS A 1 87 ? 5.676 -2.137 2.299 1.00 93.38 87 LYS A C 1
ATOM 690 O O . LYS A 1 87 ? 6.668 -1.842 1.637 1.00 93.38 87 LYS A O 1
ATOM 695 N N . ASN A 1 88 ? 4.589 -2.694 1.767 1.00 91.31 88 ASN A N 1
ATOM 696 C CA . ASN A 1 88 ? 4.466 -2.987 0.341 1.00 91.31 88 ASN A CA 1
ATOM 697 C C . ASN A 1 88 ? 4.453 -1.699 -0.494 1.00 91.31 88 ASN A C 1
ATOM 699 O O . ASN A 1 88 ? 5.175 -1.621 -1.481 1.00 91.31 88 ASN A O 1
ATOM 703 N N . LYS A 1 89 ? 3.719 -0.663 -0.063 1.00 90.50 89 LYS A N 1
ATOM 704 C CA . LYS A 1 89 ? 3.706 0.658 -0.717 1.00 90.50 89 LYS A CA 1
ATOM 705 C C . LYS A 1 89 ? 5.102 1.285 -0.750 1.00 90.50 89 LYS A C 1
ATOM 707 O O . LYS A 1 89 ? 5.537 1.751 -1.798 1.00 90.50 89 LYS A O 1
ATOM 712 N N . TYR A 1 90 ? 5.829 1.235 0.366 1.00 91.00 90 TYR A N 1
ATOM 713 C CA . TYR A 1 90 ? 7.207 1.719 0.438 1.00 91.00 90 TYR A CA 1
ATOM 714 C C . TYR A 1 90 ? 8.141 0.939 -0.498 1.00 91.00 90 TYR A C 1
ATOM 716 O O . TYR A 1 90 ? 8.910 1.541 -1.244 1.00 91.00 90 TYR A O 1
ATOM 724 N N . GLN A 1 91 ? 8.052 -0.394 -0.510 1.00 89.38 91 GLN A N 1
ATOM 725 C CA . GLN A 1 91 ? 8.860 -1.213 -1.415 1.00 89.38 91 GLN A CA 1
ATOM 726 C C . GLN A 1 91 ? 8.528 -0.923 -2.884 1.00 89.38 91 GLN A C 1
ATOM 728 O O . GLN A 1 91 ? 9.437 -0.796 -3.697 1.00 89.38 91 GLN A O 1
ATOM 733 N N . ASP A 1 92 ? 7.249 -0.746 -3.224 1.00 88.06 92 ASP A N 1
ATOM 734 C CA . ASP A 1 92 ? 6.817 -0.353 -4.567 1.00 88.06 92 ASP A CA 1
ATOM 735 C C . ASP A 1 92 ? 7.407 1.001 -4.990 1.00 88.06 92 ASP A C 1
ATOM 737 O O . ASP A 1 92 ? 7.766 1.179 -6.155 1.00 88.06 92 ASP A O 1
ATOM 741 N N . GLU A 1 93 ? 7.499 1.967 -4.074 1.00 90.31 93 GLU A N 1
ATOM 742 C CA . GLU A 1 93 ? 8.117 3.273 -4.326 1.00 90.31 93 GLU A CA 1
ATOM 743 C C . GLU A 1 93 ? 9.627 3.157 -4.531 1.00 90.31 93 GLU A C 1
ATOM 745 O O . GLU A 1 93 ? 10.148 3.718 -5.496 1.00 90.31 93 GLU A O 1
ATOM 750 N N . VAL A 1 94 ? 10.318 2.385 -3.688 1.00 88.38 94 VAL A N 1
ATOM 751 C CA . VAL A 1 94 ? 11.749 2.091 -3.852 1.00 88.38 94 VAL A CA 1
ATOM 752 C C . VAL A 1 94 ? 11.995 1.410 -5.198 1.00 88.38 94 VAL A C 1
ATOM 754 O O .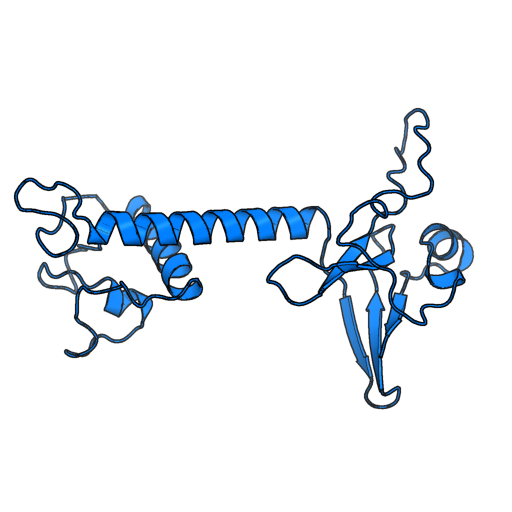 VAL A 1 94 ? 12.824 1.874 -5.974 1.00 88.38 94 VAL A O 1
ATOM 757 N N . ASP A 1 95 ? 11.209 0.393 -5.552 1.00 86.25 95 ASP A N 1
ATOM 758 C CA . ASP A 1 95 ? 11.338 -0.316 -6.827 1.00 86.25 95 ASP A CA 1
ATOM 759 C C . ASP A 1 95 ? 11.064 0.585 -8.035 1.00 86.25 95 ASP A C 1
ATOM 761 O O . ASP A 1 95 ? 11.621 0.368 -9.112 1.00 86.25 95 ASP A O 1
ATOM 765 N N . LYS A 1 96 ? 10.170 1.572 -7.906 1.00 87.88 96 LYS A N 1
ATOM 766 C CA . LYS A 1 96 ? 9.912 2.572 -8.955 1.00 87.88 96 LYS A CA 1
ATOM 767 C C . LYS A 1 96 ? 11.040 3.594 -9.058 1.00 87.88 96 LYS A C 1
ATOM 769 O O . LYS A 1 96 ? 11.266 4.104 -10.149 1.00 87.88 96 LYS A O 1
ATOM 774 N N . GLN A 1 97 ? 11.741 3.894 -7.968 1.00 86.50 97 GLN A N 1
ATOM 775 C CA . GLN A 1 97 ? 12.929 4.748 -7.999 1.00 86.50 97 GLN A CA 1
ATOM 776 C C . GLN A 1 97 ? 14.127 4.008 -8.602 1.00 86.50 97 GLN A C 1
ATOM 778 O O . GLN A 1 97 ? 14.828 4.572 -9.437 1.00 86.50 97 GLN A O 1
ATOM 783 N N . THR A 1 98 ? 14.334 2.743 -8.223 1.00 84.62 98 THR A N 1
ATOM 784 C CA . THR A 1 98 ? 15.413 1.897 -8.754 1.00 84.62 98 THR A CA 1
ATOM 785 C C . THR A 1 98 ? 15.166 1.513 -10.210 1.00 84.62 98 THR A C 1
ATOM 787 O O . THR A 1 98 ? 16.067 1.612 -11.034 1.00 84.62 98 THR A O 1
ATOM 790 N N . PHE A 1 99 ? 13.935 1.118 -10.544 1.00 88.31 99 PHE A N 1
ATOM 791 C CA . PHE A 1 99 ? 13.526 0.725 -11.892 1.00 88.31 99 PHE A CA 1
ATOM 792 C C . PHE A 1 99 ? 12.300 1.534 -12.337 1.00 88.31 99 PHE A C 1
ATOM 794 O O . PHE A 1 99 ? 11.160 1.036 -12.256 1.00 88.31 99 PHE A O 1
ATOM 801 N N . PRO A 1 100 ? 12.511 2.772 -12.826 1.00 89.25 100 PRO A N 1
ATOM 802 C CA . PRO A 1 100 ? 11.433 3.632 -13.297 1.00 89.25 100 PRO A CA 1
ATOM 803 C C . PRO A 1 100 ? 10.569 2.957 -14.368 1.00 89.25 100 PRO A C 1
ATOM 805 O O . PRO A 1 100 ? 11.064 2.121 -15.131 1.00 89.25 100 PRO A O 1
ATOM 808 N N . PRO A 1 101 ? 9.266 3.278 -14.441 1.00 89.38 101 PRO A N 1
ATOM 809 C CA . PRO A 1 101 ? 8.405 2.739 -15.482 1.00 89.38 101 PRO A CA 1
ATOM 810 C C . PRO A 1 101 ? 8.849 3.229 -16.864 1.00 89.38 101 PRO A C 1
ATOM 812 O O . PRO A 1 101 ? 9.331 4.346 -17.032 1.00 89.38 101 PRO A O 1
ATOM 815 N N . CYS A 1 102 ? 8.647 2.384 -17.869 1.00 88.94 102 CYS A N 1
ATOM 816 C CA . CYS A 1 102 ? 8.884 2.741 -19.263 1.00 88.94 102 CYS A CA 1
ATOM 817 C C . CYS A 1 102 ? 7.626 3.350 -19.887 1.00 88.94 102 CYS A C 1
ATOM 819 O O . CYS A 1 102 ? 6.507 2.952 -19.547 1.00 88.94 102 CYS A O 1
ATOM 821 N N . ASN A 1 103 ? 7.810 4.190 -20.901 1.00 87.62 103 ASN A N 1
ATOM 822 C CA . ASN A 1 103 ? 6.722 4.533 -21.808 1.00 87.62 103 ASN A CA 1
ATOM 823 C C . ASN A 1 103 ? 6.347 3.306 -22.647 1.00 87.62 103 ASN A C 1
ATOM 825 O O . ASN A 1 103 ? 7.202 2.461 -22.941 1.00 87.62 103 ASN A O 1
ATOM 829 N N . SER A 1 104 ? 5.073 3.185 -23.025 1.00 85.12 104 SER A N 1
ATOM 830 C CA . SER A 1 104 ? 4.636 2.090 -23.889 1.00 85.12 104 SER A CA 1
ATOM 831 C C . SER A 1 104 ? 3.431 2.433 -24.752 1.00 85.12 104 SER A C 1
ATOM 833 O O . SER A 1 104 ? 2.520 3.111 -24.289 1.00 85.12 104 SER A O 1
ATOM 835 N N . GLU A 1 105 ? 3.395 1.872 -25.957 1.00 88.19 105 GLU A N 1
ATOM 836 C CA . GLU A 1 105 ? 2.297 1.992 -26.919 1.00 88.19 105 GLU A CA 1
ATOM 837 C C . GLU A 1 105 ? 1.999 0.623 -27.528 1.00 88.19 105 GLU A C 1
ATOM 839 O O . GLU A 1 105 ? 2.912 -0.149 -27.817 1.00 88.19 105 GLU A O 1
ATOM 844 N N . TRP A 1 106 ? 0.718 0.310 -27.714 1.00 86.31 106 TRP A N 1
ATOM 845 C CA . TRP A 1 106 ? 0.285 -0.891 -28.424 1.00 86.31 106 TRP A CA 1
ATOM 846 C C . TRP A 1 106 ? -0.065 -0.540 -29.869 1.00 86.31 106 TRP A C 1
ATOM 848 O O . TRP A 1 106 ? -0.914 0.319 -30.093 1.00 86.31 106 TRP A O 1
ATOM 858 N N . SER A 1 107 ? 0.531 -1.233 -30.842 1.00 83.88 107 SER A N 1
ATOM 859 C CA . SER A 1 107 ? 0.131 -1.120 -32.249 1.00 83.88 107 SER A CA 1
ATOM 860 C C . SER A 1 107 ? -0.685 -2.338 -32.655 1.00 83.88 107 SER A C 1
ATOM 862 O O . SER A 1 107 ? -0.205 -3.474 -32.613 1.00 83.88 107 SER A O 1
ATOM 864 N N . LYS A 1 108 ? -1.919 -2.090 -33.102 1.00 84.31 108 LYS A N 1
ATOM 865 C CA . LYS A 1 108 ? -2.812 -3.136 -33.609 1.00 84.31 108 LYS A CA 1
ATOM 866 C C . LYS A 1 108 ? -2.302 -3.720 -34.928 1.00 84.31 108 LYS A C 1
ATOM 868 O O . LYS A 1 108 ? -2.449 -4.914 -35.156 1.00 84.31 108 LYS A O 1
ATOM 873 N N . GLU A 1 109 ? -1.684 -2.894 -35.768 1.00 83.81 109 GLU A N 1
ATOM 874 C CA . GLU A 1 109 ? -1.150 -3.261 -37.084 1.00 83.81 109 GLU A CA 1
ATOM 875 C C . GLU A 1 109 ? 0.067 -4.179 -36.963 1.00 83.81 109 GLU A C 1
ATOM 877 O O . GLU A 1 109 ? 0.221 -5.111 -37.747 1.00 83.81 109 GLU A O 1
ATOM 882 N N . LYS A 1 110 ? 0.931 -3.912 -35.977 1.00 77.75 110 LYS A N 1
ATOM 883 C CA . LYS A 1 110 ? 2.141 -4.705 -35.719 1.00 77.75 110 LYS A CA 1
ATOM 884 C C . LYS A 1 110 ? 1.894 -5.881 -34.774 1.00 77.75 110 LYS A C 1
ATOM 886 O O . LYS A 1 110 ? 2.751 -6.753 -34.683 1.00 77.75 110 LYS A O 1
ATOM 891 N N . GLY A 1 111 ? 0.758 -5.895 -34.070 1.00 81.06 111 GLY A N 1
ATOM 892 C CA . GLY A 1 111 ? 0.451 -6.896 -33.048 1.00 81.06 111 GLY A CA 1
ATOM 893 C C . GLY A 1 111 ? 1.496 -6.928 -31.932 1.00 81.06 111 GLY A C 1
ATOM 894 O O . GLY A 1 111 ? 1.849 -8.004 -31.469 1.00 81.06 111 GLY A O 1
ATOM 895 N N . SER A 1 112 ? 2.046 -5.763 -31.576 1.00 80.06 112 SER A N 1
ATOM 896 C CA . SER A 1 112 ? 3.186 -5.646 -30.662 1.00 80.06 112 SER A CA 1
ATOM 897 C C . SER A 1 112 ? 3.088 -4.392 -29.793 1.00 80.06 112 SER A C 1
ATOM 899 O O . SER A 1 112 ? 2.615 -3.345 -30.255 1.00 80.06 112 SER A O 1
ATOM 901 N N . LYS A 1 113 ? 3.636 -4.462 -28.578 1.00 82.31 113 LYS A N 1
ATOM 902 C CA . LYS A 1 113 ? 3.849 -3.340 -27.662 1.00 82.31 113 LYS A CA 1
ATOM 903 C C . LYS A 1 113 ? 5.244 -2.744 -27.851 1.00 82.31 113 LYS A C 1
ATOM 905 O O . LYS A 1 113 ? 6.253 -3.389 -27.582 1.00 82.31 113 LYS A O 1
ATOM 910 N N . SER A 1 114 ? 5.325 -1.484 -28.253 1.00 81.56 114 SER A N 1
ATOM 911 C CA . SER A 1 114 ? 6.576 -0.724 -28.220 1.00 81.56 114 SER A CA 1
ATOM 912 C C . SER A 1 114 ? 6.811 -0.193 -26.810 1.00 81.56 114 SER A C 1
ATOM 914 O O . SER A 1 114 ? 5.878 0.293 -26.170 1.00 81.56 114 SER A O 1
ATOM 916 N N . ARG A 1 115 ? 8.049 -0.272 -26.311 1.00 84.69 115 ARG A N 1
ATOM 917 C CA . ARG A 1 115 ? 8.460 0.335 -25.034 1.00 84.69 115 ARG A CA 1
ATOM 918 C C . ARG A 1 115 ? 9.740 1.131 -25.210 1.00 84.69 115 ARG A C 1
ATOM 920 O O . ARG A 1 115 ? 10.642 0.657 -25.894 1.00 84.69 115 ARG A O 1
ATOM 927 N N . TRP A 1 116 ? 9.830 2.301 -24.588 1.00 83.25 116 TRP A N 1
ATOM 928 C CA . TRP A 1 116 ? 10.991 3.191 -24.696 1.00 83.25 116 TRP A CA 1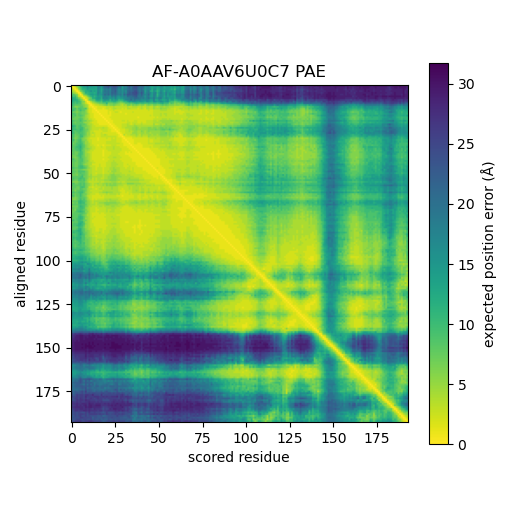
ATOM 929 C C . TRP A 1 116 ? 11.207 4.004 -23.416 1.00 83.25 116 TRP A C 1
ATOM 931 O O . TRP A 1 116 ? 10.325 4.092 -22.557 1.00 83.25 116 TRP A O 1
ATOM 941 N N . CYS A 1 117 ? 12.396 4.590 -23.291 1.00 77.62 117 CYS A N 1
ATOM 942 C CA . CYS A 1 117 ? 12.729 5.573 -22.262 1.00 77.62 117 CYS A CA 1
ATOM 943 C C . CYS A 1 117 ? 12.544 7.011 -22.773 1.00 77.62 117 CYS A C 1
ATOM 945 O O . CYS A 1 117 ? 12.520 7.254 -23.980 1.00 77.62 117 CYS A O 1
ATOM 947 N N . ASP A 1 118 ? 12.442 7.985 -21.871 1.00 77.38 118 ASP A N 1
ATOM 948 C CA . ASP A 1 118 ? 12.538 9.392 -22.267 1.00 77.38 118 ASP A CA 1
ATOM 949 C C . ASP A 1 118 ? 13.957 9.749 -22.721 1.00 77.38 118 ASP A C 1
ATOM 951 O O . ASP A 1 118 ? 14.938 9.119 -22.329 1.00 77.38 118 ASP A O 1
ATOM 955 N N . ARG A 1 119 ? 14.084 10.803 -23.538 1.00 68.19 119 ARG A N 1
ATOM 956 C CA . ARG A 1 119 ? 15.384 11.263 -24.067 1.00 68.19 119 ARG A CA 1
ATOM 957 C C . ARG A 1 119 ? 16.362 11.726 -22.979 1.00 68.19 119 ARG A C 1
ATOM 959 O O . ARG A 1 119 ? 17.558 11.784 -23.235 1.00 68.19 119 ARG A O 1
ATOM 966 N N . SER A 1 120 ? 15.858 12.078 -21.796 1.00 71.62 120 SER A N 1
ATOM 967 C CA . SER A 1 120 ? 16.652 12.454 -20.620 1.00 71.62 120 SER A CA 1
ATOM 968 C C . SER A 1 120 ? 17.212 11.251 -19.855 1.00 71.62 120 SER A C 1
ATOM 970 O O . SER A 1 120 ? 18.042 11.437 -18.968 1.00 71.62 120 SER A O 1
ATOM 972 N N . TRP A 1 121 ? 16.776 10.030 -20.181 1.00 72.62 121 TRP A N 1
ATOM 973 C CA . TRP A 1 121 ? 17.194 8.808 -19.507 1.00 72.62 121 TRP A CA 1
ATOM 974 C C . TRP A 1 121 ? 18.203 8.023 -20.347 1.00 72.62 121 TRP A C 1
ATOM 976 O O . TRP A 1 121 ? 17.932 7.648 -21.489 1.00 72.62 121 TRP A O 1
ATOM 986 N N . VAL A 1 122 ? 19.359 7.723 -19.754 1.00 73.06 122 VAL A N 1
ATOM 987 C CA . VAL A 1 122 ? 20.412 6.911 -20.377 1.00 73.06 122 VAL A CA 1
ATOM 988 C C . VAL A 1 122 ? 20.252 5.465 -19.918 1.00 73.06 122 VAL A C 1
ATOM 990 O O . VAL A 1 122 ? 20.781 5.064 -18.885 1.00 73.06 122 VAL A O 1
ATOM 993 N N . GLY A 1 123 ? 19.494 4.677 -20.674 1.00 78.88 123 GLY A N 1
ATOM 994 C CA . GLY A 1 123 ? 19.220 3.287 -20.329 1.00 78.88 123 GLY A CA 1
ATOM 995 C C . GLY A 1 123 ? 18.324 2.595 -21.343 1.00 78.88 123 GLY A C 1
ATOM 996 O O . GLY A 1 123 ? 18.012 3.155 -22.395 1.00 78.88 123 GLY A O 1
ATOM 997 N N . VAL A 1 124 ? 17.906 1.376 -21.016 1.00 80.50 124 VAL A N 1
ATOM 998 C CA . VAL A 1 124 ? 17.064 0.552 -21.889 1.00 80.50 124 VAL A CA 1
ATOM 999 C C . VAL A 1 124 ? 15.883 -0.053 -21.126 1.00 80.50 124 VAL A C 1
ATOM 1001 O O . VAL A 1 124 ? 15.999 -0.367 -19.938 1.00 80.50 124 VAL A O 1
ATOM 1004 N N . PRO A 1 125 ? 14.732 -0.247 -21.788 1.00 86.31 125 PRO A N 1
ATOM 1005 C CA . PRO A 1 125 ? 13.621 -1.006 -21.228 1.00 86.31 125 PRO A CA 1
ATOM 1006 C C . PRO A 1 125 ? 13.990 -2.476 -20.977 1.00 86.31 125 PRO A C 1
ATOM 1008 O O . PRO A 1 125 ? 14.493 -3.164 -21.870 1.00 86.31 125 PRO A O 1
ATOM 1011 N N . ARG A 1 126 ? 13.668 -2.982 -19.785 1.00 86.88 126 ARG A N 1
ATOM 1012 C CA . ARG A 1 126 ? 13.795 -4.397 -19.402 1.00 86.88 126 ARG A CA 1
ATOM 1013 C C . ARG A 1 126 ? 12.504 -4.914 -18.773 1.00 86.88 126 ARG A C 1
ATOM 1015 O O . ARG A 1 126 ? 11.628 -4.134 -18.389 1.00 86.88 126 ARG A O 1
ATOM 1022 N N . GLU A 1 127 ? 12.372 -6.230 -18.710 1.00 88.25 127 GLU A N 1
ATOM 1023 C CA . GLU A 1 127 ? 11.259 -6.912 -18.061 1.00 88.25 127 GLU A CA 1
ATOM 1024 C C . GLU A 1 127 ? 11.619 -7.209 -16.601 1.00 88.25 127 GLU A C 1
ATOM 1026 O O . GLU A 1 127 ? 12.440 -8.077 -16.304 1.00 88.25 127 GLU A O 1
ATOM 1031 N N . LEU A 1 128 ? 11.017 -6.459 -15.683 1.00 89.62 128 LEU A N 1
ATOM 1032 C CA . LEU A 1 128 ? 11.190 -6.613 -14.248 1.00 89.62 128 LEU A CA 1
ATOM 1033 C C . LEU A 1 128 ? 10.143 -7.585 -13.699 1.00 89.62 128 LEU A C 1
ATOM 1035 O O . LEU A 1 128 ? 8.944 -7.310 -13.716 1.00 89.62 128 LEU A O 1
ATOM 1039 N N . HIS A 1 129 ? 10.629 -8.693 -13.166 1.00 90.00 129 HIS A N 1
ATOM 1040 C CA . HIS A 1 129 ? 9.888 -9.707 -12.445 1.00 90.00 129 HIS A CA 1
ATOM 1041 C C . HIS A 1 129 ? 10.102 -9.493 -10.956 1.00 90.00 129 HIS A C 1
ATOM 1043 O O . HIS A 1 129 ? 11.240 -9.496 -10.481 1.00 90.00 129 HIS A O 1
ATOM 1049 N N . VAL A 1 130 ? 9.008 -9.356 -10.219 1.00 86.56 130 VAL A N 1
ATOM 1050 C CA . VAL A 1 130 ? 9.056 -9.395 -8.764 1.00 86.56 130 VAL A CA 1
ATOM 1051 C C . VAL A 1 130 ? 8.095 -10.460 -8.278 1.00 86.56 130 VAL A C 1
ATOM 1053 O O . VAL A 1 130 ? 6.989 -10.583 -8.797 1.00 86.56 130 VAL A O 1
ATOM 1056 N N . GLU A 1 131 ? 8.534 -11.254 -7.308 1.00 85.56 131 GLU A N 1
ATOM 1057 C CA . GLU A 1 131 ? 7.728 -12.334 -6.752 1.00 85.56 131 GLU A CA 1
ATOM 1058 C C . GLU A 1 131 ? 6.373 -11.814 -6.257 1.00 85.56 131 GLU A C 1
ATOM 1060 O O . GLU A 1 131 ? 6.283 -10.762 -5.621 1.00 85.56 131 GLU A O 1
ATOM 1065 N N . GLY A 1 132 ? 5.306 -12.543 -6.591 1.00 84.44 132 GLY A N 1
ATOM 1066 C CA . GLY A 1 132 ? 3.936 -12.172 -6.234 1.00 84.44 132 GLY A CA 1
ATOM 1067 C C . GLY A 1 132 ? 3.348 -10.993 -7.019 1.00 84.44 132 GLY A C 1
ATOM 1068 O O . GLY A 1 132 ? 2.238 -10.572 -6.703 1.00 84.44 132 GLY A O 1
ATOM 1069 N N . ARG A 1 133 ? 4.048 -10.458 -8.030 1.00 84.31 133 ARG A N 1
ATOM 1070 C CA . ARG A 1 133 ? 3.551 -9.393 -8.914 1.00 84.31 133 ARG A CA 1
ATOM 1071 C C . ARG A 1 133 ? 3.681 -9.780 -10.382 1.00 84.31 133 ARG A C 1
ATOM 1073 O O . ARG A 1 133 ? 4.564 -10.546 -10.767 1.00 84.31 133 ARG A O 1
ATOM 1080 N N . ASP A 1 134 ? 2.817 -9.197 -11.204 1.00 88.06 134 ASP A N 1
ATOM 1081 C CA . ASP A 1 134 ? 2.923 -9.337 -12.651 1.00 88.06 134 ASP A CA 1
ATOM 1082 C C . ASP A 1 134 ? 4.207 -8.663 -13.166 1.00 88.06 134 ASP A C 1
ATOM 1084 O O . ASP A 1 134 ? 4.572 -7.579 -12.686 1.00 88.06 134 ASP A O 1
ATOM 1088 N N . PRO A 1 135 ? 4.896 -9.264 -14.155 1.00 89.94 135 PRO A N 1
ATOM 1089 C CA . PRO A 1 135 ? 6.055 -8.647 -14.777 1.00 89.94 135 PRO A CA 1
ATOM 1090 C C . PRO A 1 135 ? 5.709 -7.272 -15.349 1.00 89.94 135 PRO A C 1
ATOM 1092 O O . PRO A 1 135 ? 4.690 -7.078 -16.019 1.00 89.94 135 PRO A O 1
ATOM 1095 N N . ARG A 1 136 ? 6.585 -6.296 -15.116 1.00 90.56 136 ARG A N 1
ATOM 1096 C CA . ARG A 1 136 ? 6.416 -4.927 -15.615 1.00 90.56 136 ARG A CA 1
ATOM 1097 C C . ARG A 1 136 ? 7.648 -4.448 -16.353 1.00 90.56 136 ARG A C 1
ATOM 1099 O O . ARG A 1 136 ? 8.731 -5.003 -16.223 1.00 90.56 136 ARG A O 1
ATOM 1106 N N . CYS A 1 137 ? 7.503 -3.353 -17.089 1.00 89.25 137 CYS A N 1
ATOM 1107 C CA . CYS A 1 137 ? 8.676 -2.687 -17.633 1.00 89.25 137 CYS A CA 1
ATOM 1108 C C . CYS A 1 137 ? 9.402 -1.899 -16.537 1.00 89.25 137 CYS A C 1
ATOM 1110 O O . CYS A 1 137 ? 8.769 -1.135 -15.801 1.00 89.25 137 CYS A O 1
ATOM 1112 N N . GLY A 1 138 ? 10.714 -2.095 -16.453 1.00 89.00 138 GLY A N 1
ATOM 1113 C CA . GLY A 1 138 ? 11.627 -1.309 -15.634 1.00 89.00 138 GLY A CA 1
ATOM 1114 C C . GLY A 1 138 ? 12.743 -0.752 -16.508 1.00 89.00 138 GLY A C 1
ATOM 1115 O O . GLY A 1 138 ? 13.319 -1.477 -17.322 1.00 89.00 138 GLY A O 1
ATOM 1116 N N . LEU A 1 139 ? 13.024 0.539 -16.372 1.00 85.31 139 LEU A N 1
ATOM 1117 C CA . LEU A 1 139 ? 14.172 1.155 -17.009 1.00 85.31 139 LEU A CA 1
ATOM 1118 C C . LEU A 1 139 ? 15.439 0.724 -16.281 1.00 85.31 139 LEU A C 1
ATOM 1120 O O . LEU A 1 139 ? 15.570 0.890 -15.073 1.00 85.31 139 LEU A O 1
ATOM 1124 N N . HIS A 1 140 ? 16.358 0.162 -17.051 1.00 81.12 140 HIS A N 1
ATOM 1125 C CA . HIS A 1 140 ? 17.658 -0.278 -16.591 1.00 81.12 140 HIS A CA 1
ATOM 1126 C C . HIS A 1 140 ? 18.711 0.749 -16.998 1.00 81.12 140 HIS A C 1
ATOM 1128 O O . HIS A 1 140 ? 18.806 1.098 -18.181 1.00 81.12 140 HIS A O 1
ATOM 1134 N N . GLN A 1 141 ? 19.489 1.234 -16.034 1.00 75.06 141 GLN A N 1
ATOM 1135 C CA . GLN A 1 141 ? 20.604 2.129 -16.305 1.00 75.06 141 GLN A CA 1
ATOM 1136 C C . GLN A 1 141 ? 21.873 1.304 -16.544 1.00 75.06 141 GLN A C 1
ATOM 1138 O O . GLN A 1 141 ? 22.406 0.671 -15.638 1.00 75.06 141 GLN A O 1
ATOM 1143 N N . GLU A 1 142 ? 22.369 1.320 -17.780 1.00 61.84 142 GLU A N 1
ATOM 1144 C CA . GLU A 1 142 ? 23.540 0.516 -18.158 1.00 61.84 142 GLU A CA 1
ATOM 1145 C C . GLU A 1 142 ? 24.855 1.099 -17.634 1.00 61.84 142 GLU A C 1
ATOM 1147 O O . GLU A 1 142 ? 25.817 0.366 -17.423 1.00 61.84 142 GLU A O 1
ATOM 1152 N N . LEU A 1 143 ? 24.908 2.414 -17.398 1.00 57.94 143 LEU A N 1
ATOM 1153 C CA . LEU A 1 143 ? 26.102 3.126 -16.950 1.00 57.94 143 LEU A CA 1
ATOM 1154 C C . LEU A 1 143 ? 25.706 4.291 -16.037 1.00 57.94 143 LEU A C 1
ATOM 1156 O O . LEU A 1 143 ? 25.106 5.272 -16.482 1.00 57.94 143 LEU A O 1
ATOM 1160 N N . TRP A 1 144 ? 26.131 4.243 -14.776 1.00 45.94 144 TRP A N 1
ATOM 1161 C CA . TRP A 1 144 ? 26.391 5.472 -14.029 1.00 45.94 144 TRP A CA 1
ATOM 1162 C C . TRP A 1 144 ? 27.686 6.058 -14.600 1.00 45.94 144 TRP A C 1
ATOM 1164 O O . TRP A 1 144 ? 28.781 5.702 -14.175 1.00 45.94 144 TRP A O 1
ATOM 1174 N N . THR A 1 145 ? 27.607 6.903 -15.627 1.00 44.03 145 THR A N 1
ATOM 1175 C CA . THR A 1 145 ? 28.747 7.758 -15.984 1.00 44.03 145 THR A CA 1
ATOM 1176 C C . THR A 1 145 ? 28.846 8.858 -14.932 1.00 44.03 145 THR A C 1
ATOM 1178 O O . THR A 1 145 ? 27.947 9.700 -14.880 1.00 44.03 145 THR A O 1
ATOM 1181 N N . PRO A 1 146 ? 29.910 8.930 -14.109 1.00 39.31 146 PRO A N 1
ATOM 1182 C CA . PRO A 1 146 ? 30.185 10.158 -13.394 1.00 39.31 146 PRO A CA 1
ATOM 1183 C C . PRO A 1 146 ? 30.614 11.177 -14.449 1.00 39.31 146 PRO A C 1
ATOM 1185 O O . PRO A 1 146 ? 31.540 10.919 -15.219 1.00 39.31 146 PRO A O 1
ATOM 1188 N N . LEU A 1 147 ? 30.001 12.360 -14.458 1.00 40.56 147 LEU A N 1
ATOM 1189 C CA . LEU A 1 147 ? 30.523 13.499 -15.225 1.00 40.56 147 LEU A CA 1
ATOM 1190 C C . LEU A 1 147 ? 31.945 13.907 -14.768 1.00 40.56 147 LEU A C 1
ATOM 1192 O O . LEU A 1 147 ? 32.579 14.741 -15.410 1.00 40.56 147 LEU A O 1
ATOM 1196 N N . SER A 1 148 ? 32.468 13.303 -13.693 1.00 43.34 148 SER A N 1
ATOM 1197 C CA . SER A 1 148 ? 33.806 13.548 -13.152 1.00 43.34 148 SER A CA 1
ATOM 1198 C C . SER A 1 148 ? 34.150 12.549 -12.028 1.00 43.34 148 SER A C 1
ATOM 1200 O O . SER A 1 148 ? 33.870 12.796 -10.860 1.00 43.34 148 SER A O 1
ATOM 1202 N N . GLY A 1 149 ? 34.758 11.396 -12.341 1.00 39.00 149 GLY A N 1
ATOM 1203 C CA . GLY A 1 149 ? 35.248 10.461 -11.310 1.00 39.00 149 GLY A CA 1
ATOM 1204 C C . GLY A 1 149 ? 35.859 9.160 -11.858 1.00 39.00 149 GLY A C 1
ATOM 1205 O O . GLY A 1 149 ? 35.541 8.781 -12.987 1.00 39.00 149 GLY A O 1
ATOM 1206 N N . PRO A 1 150 ? 36.762 8.480 -11.114 1.00 37.91 150 PRO A N 1
ATOM 1207 C CA . PRO A 1 150 ? 37.491 7.325 -11.625 1.00 37.91 150 PRO A CA 1
ATOM 1208 C C . PRO A 1 150 ? 36.591 6.098 -11.821 1.00 37.91 150 PRO A C 1
ATOM 1210 O O . PRO A 1 150 ? 35.686 5.819 -11.039 1.00 37.91 150 PRO A O 1
ATOM 1213 N N . ARG A 1 151 ? 36.896 5.363 -12.897 1.00 44.41 151 ARG A N 1
ATOM 1214 C CA . ARG A 1 151 ? 36.219 4.157 -13.389 1.00 44.41 151 ARG A CA 1
ATOM 1215 C C . ARG A 1 151 ? 36.158 3.046 -12.336 1.00 44.41 151 ARG A C 1
ATOM 1217 O O . ARG A 1 151 ? 37.177 2.426 -12.051 1.00 44.41 151 ARG A O 1
ATOM 1224 N N . HIS A 1 152 ? 34.950 2.691 -11.911 1.00 39.16 152 HIS A N 1
ATOM 1225 C CA . HIS A 1 152 ? 34.632 1.313 -11.542 1.00 39.16 152 HIS A CA 1
ATOM 1226 C C . HIS A 1 152 ? 33.821 0.693 -12.684 1.00 39.16 152 HIS A C 1
ATOM 1228 O O . HIS A 1 152 ? 32.647 0.989 -12.873 1.00 39.16 152 HIS A O 1
ATOM 1234 N N . GLN A 1 153 ? 34.502 -0.107 -13.508 1.00 47.53 153 GLN A N 1
ATOM 1235 C CA . GLN A 1 153 ? 33.917 -0.850 -14.620 1.00 47.53 153 GLN A CA 1
ATOM 1236 C C . GLN A 1 153 ? 33.176 -2.080 -14.086 1.00 47.53 153 GLN A C 1
ATOM 1238 O O . GLN A 1 153 ? 33.799 -3.068 -13.706 1.00 47.53 153 GLN A O 1
ATOM 1243 N N . LYS A 1 154 ? 31.848 -2.050 -14.126 1.00 45.06 154 LYS A N 1
ATOM 1244 C CA . LYS A 1 154 ? 31.077 -3.242 -14.478 1.00 45.06 154 LYS A CA 1
ATOM 1245 C C . LYS A 1 154 ? 30.334 -2.911 -15.764 1.00 45.06 154 LYS A C 1
ATOM 1247 O O . LYS A 1 154 ? 29.540 -1.980 -15.778 1.00 45.06 154 LYS A O 1
ATOM 1252 N N . GLU A 1 155 ? 30.618 -3.647 -16.836 1.00 48.44 155 GLU A N 1
ATOM 1253 C CA . GLU A 1 155 ? 29.936 -3.477 -18.130 1.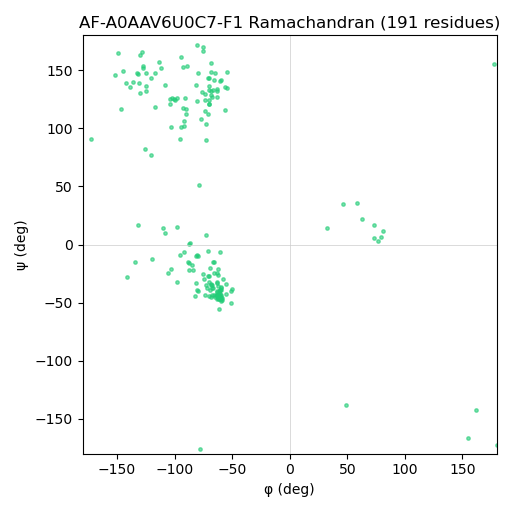00 48.44 155 GLU A CA 1
ATOM 1254 C C . GLU A 1 155 ? 28.440 -3.840 -18.069 1.00 48.44 155 GLU A C 1
ATOM 1256 O O . GLU A 1 155 ? 27.695 -3.476 -18.973 1.00 48.44 155 GLU A O 1
ATOM 1261 N N . SER A 1 156 ? 28.001 -4.527 -17.006 1.00 51.06 156 SER A N 1
ATOM 1262 C CA . SER A 1 156 ? 26.633 -5.039 -16.847 1.00 51.06 156 SER A CA 1
ATOM 1263 C C . SER A 1 156 ? 25.676 -4.132 -16.058 1.00 51.06 156 SER A C 1
ATOM 1265 O O . SER A 1 156 ? 24.490 -4.440 -16.011 1.00 51.06 156 SER A O 1
ATOM 1267 N N . GLY A 1 157 ? 26.135 -3.049 -15.415 1.00 59.88 157 GLY A N 1
ATOM 1268 C CA . GLY A 1 157 ? 25.269 -2.191 -14.580 1.00 59.88 157 GLY A CA 1
ATOM 1269 C C . GLY A 1 157 ? 24.404 -2.975 -13.568 1.00 59.88 157 GLY A C 1
ATOM 1270 O O . GLY A 1 157 ? 24.861 -3.954 -12.979 1.00 59.88 157 GLY A O 1
ATOM 1271 N N . ASP A 1 158 ? 23.137 -2.580 -13.413 1.00 55.97 158 ASP A N 1
ATOM 1272 C CA . ASP A 1 158 ? 22.074 -3.305 -12.684 1.00 55.97 158 ASP A CA 1
ATOM 1273 C C . ASP A 1 158 ? 21.511 -4.580 -13.381 1.00 55.97 158 ASP A C 1
ATOM 1275 O O . ASP A 1 158 ? 20.514 -5.130 -12.909 1.00 55.97 158 ASP A O 1
ATOM 1279 N N . LEU A 1 159 ? 22.086 -5.083 -14.492 1.00 57.53 159 LEU A N 1
ATOM 1280 C CA . LEU A 1 159 ? 21.623 -6.342 -15.129 1.00 57.53 159 LEU A CA 1
ATOM 1281 C C . LEU A 1 159 ? 21.882 -7.572 -14.254 1.00 57.53 159 LEU A C 1
ATOM 1283 O O . LEU A 1 159 ? 21.283 -8.617 -14.485 1.00 57.53 159 LEU A O 1
ATOM 1287 N N . ASP A 1 160 ? 22.729 -7.444 -13.231 1.00 61.75 160 ASP A N 1
ATOM 1288 C CA . ASP A 1 160 ? 22.948 -8.482 -12.221 1.00 61.75 160 ASP A CA 1
ATOM 1289 C C . ASP A 1 160 ? 21.724 -8.646 -11.281 1.00 61.75 160 ASP A C 1
ATOM 1291 O O . ASP A 1 160 ? 21.712 -9.541 -10.431 1.00 61.75 160 ASP A O 1
ATOM 1295 N N . HIS A 1 161 ? 20.686 -7.800 -11.395 1.00 71.69 161 HIS A N 1
ATOM 1296 C CA . HIS A 1 161 ? 19.471 -7.927 -10.591 1.00 71.69 161 HIS A CA 1
ATOM 1297 C C . HIS A 1 161 ? 18.657 -9.165 -11.023 1.00 71.69 161 HIS A C 1
ATOM 1299 O O . HIS A 1 161 ? 18.188 -9.220 -12.161 1.00 71.69 161 HIS A O 1
ATOM 1305 N N . PRO A 1 162 ? 18.385 -10.135 -10.127 1.00 79.44 162 PRO A N 1
ATOM 1306 C CA . PRO A 1 162 ? 17.790 -11.429 -10.492 1.00 79.44 162 PRO A CA 1
ATOM 1307 C C . PRO A 1 162 ? 16.377 -11.317 -11.086 1.00 79.44 162 PRO A C 1
ATOM 1309 O O . PRO A 1 162 ? 15.934 -12.189 -11.831 1.00 79.44 162 PRO A O 1
ATOM 1312 N N . GLY A 1 163 ? 15.664 -10.234 -10.766 1.00 83.38 163 GLY A N 1
ATOM 1313 C CA . GLY A 1 163 ? 14.346 -9.936 -11.322 1.00 83.38 163 GLY A CA 1
ATOM 1314 C C . GLY A 1 163 ? 14.367 -9.282 -12.706 1.00 83.38 163 GLY A C 1
ATOM 1315 O O . GLY A 1 163 ? 13.314 -9.144 -13.313 1.00 83.38 163 GLY A O 1
ATOM 1316 N N . LEU A 1 164 ? 15.514 -8.844 -13.225 1.00 85.44 164 LEU A N 1
ATOM 1317 C CA . LEU A 1 164 ? 15.582 -8.057 -14.456 1.00 85.44 164 LEU A CA 1
ATOM 1318 C C . LEU A 1 164 ? 15.951 -8.944 -15.650 1.00 85.44 164 LEU A C 1
ATOM 1320 O O . LEU A 1 164 ? 16.974 -9.621 -15.635 1.00 85.44 164 LEU A O 1
ATOM 1324 N N . LYS A 1 165 ? 15.121 -8.946 -16.697 1.00 86.19 165 LYS A N 1
ATOM 1325 C CA . LYS A 1 165 ? 15.332 -9.764 -17.900 1.00 86.19 165 LYS A CA 1
ATOM 1326 C C . LYS A 1 165 ? 15.272 -8.937 -19.178 1.00 86.19 165 LYS A C 1
ATOM 1328 O O . LYS A 1 165 ? 14.594 -7.911 -19.257 1.00 86.19 165 LYS A O 1
ATOM 1333 N N . GLU A 1 166 ? 15.985 -9.396 -20.201 1.00 83.75 166 GLU A N 1
ATOM 1334 C CA . GLU A 1 166 ? 15.822 -8.880 -21.559 1.00 83.75 166 GLU A CA 1
ATOM 1335 C C . GLU A 1 166 ? 14.491 -9.340 -22.150 1.00 83.75 166 GLU A C 1
ATOM 1337 O O . GLU A 1 166 ? 14.068 -10.478 -21.946 1.00 83.75 166 GLU A O 1
ATOM 1342 N N . TYR A 1 167 ? 13.858 -8.470 -22.936 1.00 83.19 167 TYR A N 1
ATOM 1343 C CA . TYR A 1 167 ? 12.678 -8.869 -23.685 1.00 83.19 167 TYR A CA 1
ATOM 1344 C C . TYR A 1 167 ? 13.045 -9.832 -24.824 1.00 83.19 167 TYR A C 1
ATOM 1346 O O . TYR A 1 167 ? 14.002 -9.569 -25.567 1.00 83.19 167 TYR A O 1
ATOM 1354 N N . PRO A 1 168 ? 12.265 -10.907 -25.030 1.00 79.12 168 PRO A N 1
ATOM 1355 C CA . PRO A 1 168 ? 12.504 -11.842 -26.118 1.00 79.12 168 PRO A CA 1
ATOM 1356 C C . PRO A 1 168 ? 12.348 -11.141 -27.473 1.00 79.12 168 PRO A C 1
ATOM 1358 O O . PRO A 1 168 ? 11.396 -10.398 -27.701 1.00 79.12 168 PRO A O 1
ATOM 1361 N N . GLY A 1 169 ? 13.295 -11.377 -28.384 1.00 73.50 169 GLY A N 1
ATOM 1362 C CA . GLY A 1 169 ? 13.261 -10.816 -29.737 1.00 73.50 169 GLY A CA 1
ATOM 1363 C C . GLY A 1 169 ? 13.703 -9.355 -29.857 1.00 73.50 169 GLY A C 1
ATOM 1364 O O . GLY A 1 169 ? 13.617 -8.805 -30.955 1.00 73.50 169 GLY A O 1
ATOM 1365 N N . CYS A 1 170 ? 14.209 -8.720 -28.788 1.00 71.88 170 CYS A N 1
ATOM 1366 C CA . CYS A 1 170 ? 14.778 -7.380 -28.924 1.00 71.88 170 CYS A CA 1
ATOM 1367 C C . CYS A 1 170 ? 16.106 -7.433 -29.719 1.00 71.88 170 CYS A C 1
ATOM 1369 O O . CYS A 1 170 ? 17.011 -8.185 -29.340 1.00 71.88 170 CYS A O 1
ATOM 1371 N N . PRO A 1 171 ? 16.247 -6.670 -30.822 1.00 68.62 171 PRO A N 1
ATOM 1372 C CA . PRO A 1 171 ? 17.466 -6.659 -31.630 1.00 68.62 171 PRO A CA 1
ATOM 1373 C C . PRO A 1 171 ? 18.703 -6.231 -30.832 1.00 68.62 171 PRO A C 1
ATOM 1375 O O . PRO A 1 171 ? 18.622 -5.283 -30.060 1.00 68.62 171 PRO A O 1
ATOM 1378 N N . GLU A 1 172 ? 19.861 -6.856 -31.077 1.00 68.12 172 GLU A N 1
ATOM 1379 C CA . GLU A 1 172 ? 21.129 -6.583 -30.362 1.00 68.12 172 GLU A CA 1
ATOM 1380 C C . GLU A 1 172 ? 21.500 -5.093 -30.289 1.00 68.12 172 GLU A C 1
ATOM 1382 O O . GLU A 1 172 ? 21.941 -4.603 -29.254 1.00 68.12 172 GLU A O 1
ATOM 1387 N N . PHE A 1 173 ? 21.249 -4.331 -31.357 1.00 61.06 173 PHE A N 1
ATOM 1388 C CA . PHE A 1 173 ? 21.541 -2.893 -31.382 1.00 61.06 173 PHE A CA 1
ATOM 1389 C C . PHE A 1 173 ? 20.627 -2.054 -30.466 1.00 61.06 173 PHE A C 1
ATOM 1391 O O . PHE A 1 173 ? 21.004 -0.947 -30.098 1.00 61.06 173 PHE A O 1
ATOM 1398 N N . LEU A 1 174 ? 19.453 -2.572 -30.082 1.00 63.84 174 LEU A N 1
ATOM 1399 C CA . LEU A 1 174 ? 18.521 -1.960 -29.120 1.00 63.84 174 LEU A CA 1
ATOM 1400 C C . LEU A 1 174 ? 18.784 -2.432 -27.682 1.00 63.84 174 LEU A C 1
ATOM 1402 O O . LEU A 1 174 ? 18.160 -1.938 -26.742 1.00 63.84 174 LEU A O 1
ATOM 1406 N N . LYS A 1 175 ? 19.696 -3.395 -27.496 1.00 66.38 175 LYS A N 1
ATOM 1407 C CA . LYS A 1 175 ? 20.030 -3.931 -26.177 1.00 66.38 175 LYS A CA 1
ATOM 1408 C C . LYS A 1 175 ? 21.003 -3.065 -25.396 1.00 66.38 175 LYS A C 1
ATOM 1410 O O . LYS A 1 175 ? 21.177 -3.384 -24.230 1.00 66.38 175 LYS A O 1
ATOM 1415 N N . ARG A 1 176 ? 21.610 -2.034 -26.007 1.00 66.00 176 ARG A N 1
ATOM 1416 C CA . ARG A 1 176 ? 22.565 -1.119 -25.361 1.00 66.00 176 ARG A CA 1
ATOM 1417 C C . ARG A 1 176 ? 22.224 0.355 -25.598 1.00 66.00 176 ARG A C 1
ATOM 1419 O O . ARG A 1 176 ? 22.070 0.789 -26.738 1.00 66.00 176 ARG A O 1
ATOM 1426 N N . ALA A 1 177 ? 22.192 1.152 -24.534 1.00 60.56 177 ALA A N 1
ATOM 1427 C CA . ALA A 1 177 ? 21.874 2.581 -24.552 1.00 60.56 177 ALA A CA 1
ATOM 1428 C C . ALA A 1 177 ? 22.958 3.434 -25.241 1.00 60.56 177 ALA A C 1
ATOM 1430 O O . ALA A 1 177 ? 22.645 4.419 -25.913 1.00 60.56 177 ALA A O 1
ATOM 1431 N N . VAL A 1 178 ? 24.235 3.048 -25.118 1.00 55.41 178 VAL A N 1
ATOM 1432 C CA . VAL A 1 178 ? 25.391 3.822 -25.626 1.00 55.41 178 VAL A CA 1
ATOM 1433 C C . VAL A 1 178 ? 25.372 3.977 -27.152 1.00 55.41 178 VAL A C 1
ATOM 1435 O O . VAL A 1 178 ? 25.753 5.027 -27.667 1.00 55.41 178 VAL A O 1
ATOM 1438 N N . PHE A 1 179 ? 24.860 2.982 -27.882 1.00 49.50 179 PHE A N 1
ATOM 1439 C CA . PHE A 1 179 ? 24.734 3.050 -29.343 1.00 49.50 179 PHE A CA 1
ATOM 1440 C C . PHE A 1 179 ? 23.653 4.045 -29.806 1.00 49.50 179 PHE A C 1
ATOM 1442 O O . PHE A 1 179 ? 23.762 4.623 -30.886 1.00 49.50 179 PHE A O 1
ATOM 1449 N N . HIS A 1 180 ? 22.630 4.308 -28.987 1.00 50.75 180 HIS A N 1
ATOM 1450 C CA . HIS A 1 180 ? 21.496 5.151 -29.375 1.00 50.75 180 HIS A CA 1
ATOM 1451 C C . HIS A 1 180 ? 21.770 6.655 -29.292 1.00 50.75 180 HIS A C 1
ATOM 1453 O O . HIS A 1 180 ? 21.348 7.410 -30.177 1.00 50.75 180 HIS A O 1
ATOM 1459 N N . ILE A 1 181 ? 22.484 7.094 -28.252 1.00 50.31 181 ILE A N 1
ATOM 1460 C CA . ILE A 1 181 ? 22.761 8.520 -28.025 1.00 50.31 181 ILE A CA 1
ATOM 1461 C C . ILE A 1 181 ? 23.774 9.048 -29.047 1.00 50.31 181 ILE A C 1
ATOM 1463 O O . ILE A 1 181 ? 23.617 10.166 -29.533 1.00 50.31 181 ILE A O 1
ATOM 1467 N N . LEU A 1 182 ? 24.775 8.240 -29.409 1.00 44.94 182 LEU A N 1
ATOM 1468 C CA . LEU A 1 182 ? 25.880 8.673 -30.267 1.00 44.94 182 LEU A CA 1
ATOM 1469 C C . LEU A 1 182 ? 25.548 8.662 -31.767 1.00 44.94 182 LEU A C 1
ATOM 1471 O O . LEU A 1 182 ? 26.051 9.520 -32.486 1.00 44.94 182 LEU A O 1
ATOM 1475 N N . GLU A 1 183 ? 24.703 7.743 -32.252 1.00 45.34 183 GLU A N 1
ATOM 1476 C CA . GLU A 1 183 ? 24.480 7.594 -33.702 1.00 45.34 183 GLU A CA 1
ATOM 1477 C C . GLU A 1 183 ? 23.139 8.127 -34.218 1.00 45.34 183 GLU A C 1
ATOM 1479 O O . GLU A 1 183 ? 23.026 8.419 -35.409 1.00 45.34 183 GLU A O 1
ATOM 1484 N N . ARG A 1 184 ? 22.095 8.223 -33.379 1.00 48.91 184 ARG A N 1
ATOM 1485 C CA . ARG A 1 184 ? 20.735 8.496 -33.887 1.00 48.91 184 ARG A CA 1
ATOM 1486 C C . ARG A 1 184 ? 19.940 9.557 -33.128 1.00 48.91 184 ARG A C 1
ATOM 1488 O O . ARG A 1 184 ? 18.941 10.024 -33.664 1.00 48.91 184 ARG A O 1
ATOM 1495 N N . GLY A 1 185 ? 20.339 9.968 -31.923 1.00 46.56 185 GLY A N 1
ATOM 1496 C CA . GLY A 1 185 ? 19.603 10.989 -31.158 1.00 46.56 185 GLY A CA 1
ATOM 1497 C C . GLY A 1 185 ? 18.170 10.579 -30.763 1.00 46.56 185 GLY A C 1
ATOM 1498 O O . GLY A 1 185 ? 17.328 11.444 -30.509 1.00 46.56 185 GLY A O 1
ATOM 1499 N N . TYR A 1 186 ? 17.885 9.271 -30.725 1.00 49.38 186 TYR A N 1
ATOM 1500 C CA . TYR A 1 186 ? 16.594 8.693 -30.327 1.00 49.38 186 TYR A CA 1
ATOM 1501 C C . TYR A 1 186 ? 16.716 7.939 -29.001 1.00 49.38 186 TYR A C 1
ATOM 1503 O O . TYR A 1 186 ? 17.771 7.386 -28.693 1.00 49.38 186 TYR A O 1
ATOM 1511 N N . SER A 1 187 ? 15.614 7.877 -28.250 1.00 53.78 187 SER A N 1
ATOM 1512 C CA . SER A 1 187 ? 15.461 6.975 -27.108 1.00 53.78 187 SER A CA 1
ATOM 1513 C C . SER A 1 187 ? 15.581 5.511 -27.547 1.00 53.78 187 SER A C 1
ATOM 1515 O O . SER A 1 187 ? 15.090 5.131 -28.614 1.00 53.78 187 SER A O 1
ATOM 1517 N N . ALA A 1 188 ? 16.242 4.683 -26.736 1.00 60.62 188 ALA A N 1
ATOM 1518 C CA . ALA A 1 188 ? 16.294 3.245 -26.972 1.00 60.62 188 ALA A CA 1
ATOM 1519 C C . ALA A 1 188 ? 14.894 2.646 -26.755 1.00 60.62 188 ALA A C 1
ATOM 1521 O O . ALA A 1 188 ? 14.227 2.946 -25.759 1.00 60.62 188 ALA A O 1
ATOM 1522 N N . GLY A 1 189 ? 14.436 1.813 -27.689 1.00 59.94 189 GLY A N 1
ATOM 1523 C CA . GLY A 1 189 ? 13.130 1.171 -27.594 1.00 59.94 189 GLY A CA 1
ATOM 1524 C C . GLY A 1 189 ? 13.150 -0.260 -28.110 1.00 59.94 189 GLY A C 1
ATOM 1525 O O . GLY A 1 189 ? 13.773 -0.533 -29.127 1.00 59.94 189 GLY A O 1
ATOM 1526 N N . CYS A 1 190 ? 12.456 -1.163 -27.417 1.00 65.38 190 CYS A N 1
ATOM 1527 C CA . CYS A 1 190 ? 12.229 -2.539 -27.861 1.00 65.38 190 CYS A CA 1
ATOM 1528 C C . CYS A 1 190 ? 10.758 -2.690 -28.277 1.00 65.38 190 CYS A C 1
ATOM 1530 O O . CYS A 1 190 ? 9.855 -2.223 -27.577 1.00 65.38 190 CYS A O 1
ATOM 1532 N N . ASN A 1 191 ? 10.516 -3.372 -29.398 1.00 59.81 191 ASN A N 1
ATOM 1533 C CA . ASN A 1 191 ? 9.187 -3.871 -29.748 1.00 59.81 191 ASN A CA 1
ATOM 1534 C C . ASN A 1 191 ? 9.061 -5.282 -29.194 1.00 59.81 191 ASN A C 1
ATOM 1536 O O . ASN A 1 191 ? 9.921 -6.119 -29.463 1.00 59.81 191 ASN A O 1
ATOM 1540 N N . VAL A 1 192 ? 8.013 -5.526 -28.422 1.00 60.84 192 VAL A N 1
ATOM 1541 C CA . VAL A 1 192 ? 7.743 -6.824 -27.806 1.00 60.84 192 VAL A CA 1
ATOM 1542 C C . VAL A 1 192 ? 6.346 -7.279 -28.208 1.00 60.84 192 VAL A C 1
ATOM 1544 O O . VAL A 1 192 ? 5.505 -6.411 -28.442 1.00 60.84 192 VAL A O 1
ATOM 1547 N N . PRO A 1 193 ? 6.095 -8.587 -28.359 1.00 50.78 193 PRO A N 1
ATOM 1548 C CA . PRO A 1 193 ? 4.745 -9.080 -28.601 1.00 50.78 193 PRO A CA 1
ATOM 1549 C C . PRO A 1 193 ? 3.755 -8.642 -27.512 1.00 50.78 193 PRO A C 1
ATOM 1551 O O . PRO A 1 193 ? 4.186 -8.316 -26.378 1.00 50.78 193 PRO A O 1
#

Solvent-accessible surface area (backbone atoms only — not comparable to full-atom values): 11475 Å² total; per-residue (Å²): 132,66,54,76,68,94,77,81,48,93,88,40,54,37,51,38,17,71,72,71,68,36,79,48,83,86,34,56,36,71,75,63,89,84,57,47,65,69,54,38,49,52,48,51,53,50,53,52,53,50,64,71,77,42,86,88,85,80,75,66,68,56,81,45,12,41,95,87,66,46,77,29,73,59,39,53,53,52,50,52,53,38,52,49,42,52,52,51,54,52,50,52,51,51,47,40,69,72,29,33,75,47,51,73,49,77,38,81,90,75,62,28,34,38,33,26,44,56,81,91,53,70,23,33,64,28,39,31,45,47,91,98,52,78,71,40,56,19,36,42,50,50,61,90,73,63,100,78,68,85,87,80,87,58,91,56,46,66,62,79,39,90,38,50,37,80,58,75,83,48,55,76,75,49,73,43,41,75,60,26,61,76,75,69,75,46,52,30,48,44,60,32,111

Mean predicted aligned error: 11.16 Å